Protein AF-R7VCD8-F1 (afdb_monomer_lite)

pLDDT: mean 77.16, std 11.29, range [40.5, 92.62]

Foldseek 3Di:
DDADPVGDPPPPLDDDDDVVDDDDDDDDDDDQDVVNDDDAQDKDKDWDDDDDQPDWQAFQNAKDKDFDADDDPDLDDDDDPQQNLQQFFQKKFKDFVNHTPDIDGRSSVVVVVVVVVDDPVVQVVQVLSSHHPDDPAQLSCLLNVRPRHDPPDPVSNVVCVVQRRMHIDGPGDPVSHPDDTGGPVVSVGIMMMMTTTHDPVRD

Secondary structure (DSSP, 8-state):
-PPPTTTTTS-TT--PPPTT---PPP-------SS----TT-EEEEEPP---TT-EE-TT--EEEE------S--S-----TBHHHHTEEEEEEEETTEEEEEESSHHHHHHHHHHTS-HHHHHHTGGGTB--STT--TTHHHHT-TT-----HHHHHHHHHHSS-EEEE---HHHHSSS-EEGGGGSS-EEEEEEEPPGGG-

Radius of gyration: 18.44 Å; chains: 1; bounding box: 42×41×56 Å

Structure (mmCIF, N/CA/C/O backbone):
data_AF-R7VCD8-F1
#
_entry.id   AF-R7VCD8-F1
#
loop_
_atom_site.group_PDB
_atom_site.id
_atom_site.type_symbol
_atom_site.label_atom_id
_atom_site.label_alt_id
_atom_site.label_comp_id
_atom_site.label_asym_id
_atom_site.label_entity_id
_atom_site.label_seq_id
_atom_site.pdbx_PDB_ins_code
_atom_site.Cartn_x
_atom_site.Cartn_y
_atom_site.Cartn_z
_atom_site.occupancy
_atom_site.B_iso_or_equiv
_atom_site.auth_seq_id
_atom_site.auth_comp_id
_atom_site.auth_asym_id
_atom_site.auth_atom_id
_atom_site.pdbx_PDB_model_num
ATOM 1 N N . MET A 1 1 ? 0.785 -25.234 16.083 1.00 46.91 1 MET A N 1
ATOM 2 C CA . MET A 1 1 ? 1.339 -24.149 15.238 1.00 46.91 1 MET A CA 1
ATOM 3 C C . MET A 1 1 ? 1.673 -24.758 13.893 1.00 46.91 1 MET A C 1
ATOM 5 O O . MET A 1 1 ? 2.591 -25.566 13.846 1.00 46.91 1 MET A O 1
ATOM 9 N N . SER A 1 2 ? 0.913 -24.450 12.840 1.00 41.03 2 SER A N 1
ATOM 10 C CA . SER A 1 2 ? 1.281 -24.888 11.492 1.00 41.03 2 SER A CA 1
ATOM 11 C C . SER A 1 2 ? 2.628 -24.266 11.114 1.00 41.03 2 SER A C 1
ATOM 13 O O . SER A 1 2 ? 2.880 -23.079 11.341 1.00 41.03 2 SER A O 1
ATOM 15 N N . LEU A 1 3 ? 3.542 -25.099 10.624 1.00 40.50 3 LEU A N 1
ATOM 16 C CA . LEU A 1 3 ? 4.806 -24.653 10.053 1.00 40.50 3 LEU A CA 1
ATOM 17 C C . LEU A 1 3 ? 4.489 -23.868 8.777 1.00 40.50 3 LEU A C 1
ATOM 19 O O . LEU A 1 3 ? 3.868 -24.403 7.865 1.00 40.50 3 LEU A O 1
ATOM 23 N N . SER A 1 4 ? 4.888 -22.595 8.718 1.00 50.72 4 SER A N 1
ATOM 24 C CA . SER A 1 4 ? 4.813 -21.840 7.467 1.00 50.72 4 SER A CA 1
ATOM 25 C C . SER A 1 4 ? 5.757 -22.465 6.442 1.00 50.72 4 SER A C 1
ATOM 27 O O . SER A 1 4 ? 6.880 -22.827 6.800 1.00 50.72 4 SER A O 1
ATOM 29 N N . VAL A 1 5 ? 5.343 -22.492 5.174 1.00 61.38 5 VAL A N 1
ATOM 30 C CA . VAL A 1 5 ? 6.123 -22.999 4.024 1.00 61.38 5 VAL A CA 1
ATOM 31 C C . VAL A 1 5 ? 7.545 -22.413 3.969 1.00 61.38 5 VAL A C 1
ATOM 33 O O . VAL A 1 5 ? 8.482 -23.079 3.550 1.00 61.38 5 VAL A O 1
ATOM 36 N N . TYR A 1 6 ? 7.741 -21.201 4.493 1.00 57.03 6 TYR A N 1
ATOM 37 C CA . TYR A 1 6 ? 9.018 -20.477 4.496 1.00 57.03 6 TYR A CA 1
ATOM 38 C C . TYR A 1 6 ? 9.934 -20.775 5.708 1.00 57.03 6 TYR A C 1
ATOM 40 O O . TYR A 1 6 ? 10.927 -20.086 5.951 1.00 57.03 6 TYR A O 1
ATOM 48 N N . GLY A 1 7 ? 9.621 -21.797 6.509 1.00 66.19 7 GLY A N 1
ATOM 49 C CA . GLY A 1 7 ? 10.425 -22.208 7.662 1.00 66.19 7 GLY A CA 1
ATOM 50 C C . GLY A 1 7 ? 10.298 -21.295 8.891 1.00 66.19 7 GLY A C 1
ATOM 51 O O . GLY A 1 7 ? 9.485 -20.377 8.962 1.00 66.19 7 GLY A O 1
ATOM 52 N N . ARG A 1 8 ? 11.108 -21.557 9.928 1.00 53.00 8 ARG A N 1
ATOM 53 C CA . ARG A 1 8 ? 10.957 -20.917 11.253 1.00 53.00 8 ARG A CA 1
ATOM 54 C C . ARG A 1 8 ? 11.326 -19.430 11.264 1.00 53.00 8 ARG A C 1
ATOM 56 O O . ARG A 1 8 ? 10.823 -18.692 12.109 1.00 53.00 8 ARG A O 1
ATOM 63 N N . LYS A 1 9 ? 12.256 -18.986 10.410 1.00 56.03 9 LYS A N 1
ATOM 64 C CA . LYS A 1 9 ? 12.761 -17.596 10.384 1.00 56.03 9 LYS A CA 1
ATOM 65 C C . LYS A 1 9 ? 11.880 -16.650 9.565 1.00 56.03 9 LYS A C 1
ATOM 67 O O . LYS A 1 9 ? 11.725 -15.514 9.985 1.00 56.03 9 LYS A O 1
ATOM 72 N N . LEU A 1 10 ? 11.261 -17.132 8.488 1.00 52.28 10 LEU A N 1
ATOM 73 C CA . LEU A 1 10 ? 10.413 -16.342 7.585 1.00 52.28 10 LEU A CA 1
ATOM 74 C C . LEU A 1 10 ? 8.914 -16.577 7.832 1.00 52.28 10 LEU A C 1
ATOM 76 O O . LEU A 1 10 ? 8.081 -16.377 6.954 1.00 52.28 10 LEU A O 1
ATOM 80 N N . ASN A 1 11 ? 8.559 -17.028 9.035 1.00 57.94 11 ASN A N 1
ATOM 81 C CA . ASN A 1 11 ? 7.164 -17.150 9.418 1.00 57.94 11 ASN A CA 1
ATOM 82 C C . ASN A 1 11 ? 6.588 -15.744 9.653 1.00 57.94 11 ASN A C 1
ATOM 84 O O . ASN A 1 11 ? 6.984 -15.074 10.605 1.00 57.94 11 ASN A O 1
ATOM 88 N N . SER A 1 12 ? 5.631 -15.319 8.828 1.00 53.69 12 SER A N 1
ATOM 89 C CA . SER A 1 12 ? 4.937 -14.025 8.944 1.00 53.69 12 SER A CA 1
ATOM 90 C C . SER A 1 12 ? 4.212 -13.837 10.287 1.00 53.69 12 SER A C 1
ATOM 92 O O . SER A 1 12 ? 4.012 -12.711 10.741 1.00 53.69 12 SER A O 1
ATOM 94 N N . TYR A 1 13 ? 3.884 -14.930 10.984 1.00 54.09 13 TYR A N 1
ATOM 95 C CA . TYR A 1 13 ? 3.301 -14.916 12.328 1.00 54.09 13 TYR A CA 1
ATOM 96 C C . TYR A 1 13 ? 4.347 -14.803 13.453 1.00 54.09 13 TYR A C 1
ATOM 98 O O . TYR A 1 13 ? 3.991 -14.680 14.630 1.00 54.09 13 TYR A O 1
ATOM 106 N N . ARG A 1 14 ? 5.648 -14.847 13.136 1.00 57.31 14 ARG A N 1
ATOM 107 C CA . ARG A 1 14 ? 6.739 -14.742 14.112 1.00 57.31 14 ARG A CA 1
ATOM 108 C C . ARG A 1 14 ? 7.150 -13.278 14.295 1.00 57.31 14 ARG A C 1
ATOM 110 O O . ARG A 1 14 ? 7.786 -12.692 13.434 1.00 57.31 14 ARG A O 1
ATOM 117 N N . ARG A 1 15 ? 6.868 -12.716 15.473 1.00 60.66 15 ARG A N 1
ATOM 118 C CA . ARG A 1 15 ? 7.511 -11.490 15.989 1.00 60.66 15 ARG A CA 1
ATOM 119 C C . ARG A 1 15 ? 8.356 -11.850 17.212 1.00 60.66 15 ARG A C 1
ATOM 121 O O . ARG A 1 15 ? 8.022 -12.807 17.922 1.00 60.66 15 ARG A O 1
ATOM 128 N N . ALA A 1 16 ? 9.454 -11.127 17.438 1.00 60.66 16 ALA A N 1
ATOM 129 C CA . ALA A 1 16 ? 10.189 -11.214 18.698 1.00 60.66 16 ALA A CA 1
ATOM 130 C C . ALA A 1 16 ? 9.249 -10.851 19.862 1.00 60.66 16 ALA A C 1
ATOM 132 O O . ALA A 1 16 ? 8.348 -10.029 19.696 1.00 60.66 16 ALA A O 1
ATOM 133 N N . LYS A 1 17 ? 9.404 -11.510 21.017 1.00 56.81 17 LYS A N 1
ATOM 134 C CA . LYS A 1 17 ? 8.688 -11.086 22.225 1.00 56.81 17 LYS A CA 1
ATOM 135 C C . LYS A 1 17 ? 9.265 -9.733 22.632 1.00 56.81 17 LYS A C 1
ATOM 137 O O . LYS A 1 17 ? 10.466 -9.647 22.866 1.00 56.81 17 LYS A O 1
ATOM 142 N N . GLU A 1 18 ? 8.425 -8.713 22.691 1.00 61.72 18 GLU A N 1
ATOM 143 C CA . GLU A 1 18 ? 8.796 -7.413 23.243 1.00 61.72 18 GLU A CA 1
ATOM 144 C C . GLU A 1 18 ? 8.447 -7.403 24.737 1.00 61.72 18 GLU A C 1
ATOM 146 O O . GLU A 1 18 ? 7.402 -7.949 25.116 1.00 61.72 18 GLU A O 1
ATOM 151 N N . PRO A 1 19 ? 9.313 -6.852 25.606 1.00 49.91 19 PRO A N 1
ATOM 152 C CA . PRO A 1 19 ? 8.981 -6.692 27.016 1.00 49.91 19 PRO A CA 1
ATOM 153 C C . PRO A 1 19 ? 7.707 -5.843 27.138 1.00 49.91 19 PRO A C 1
ATOM 155 O O . PRO A 1 19 ? 7.566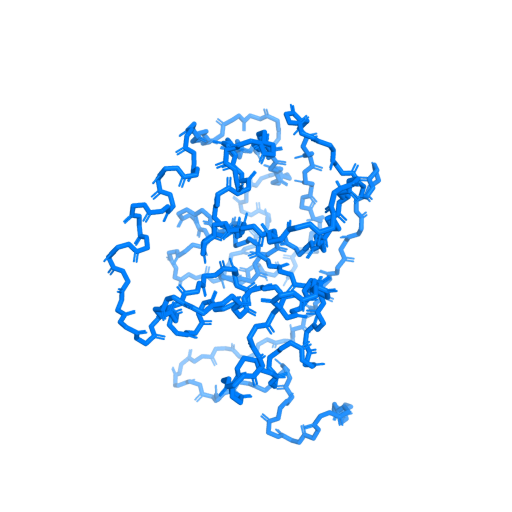 -4.846 26.438 1.00 49.91 19 PRO A O 1
ATOM 158 N N . LEU A 1 20 ? 6.769 -6.274 27.991 1.00 66.50 20 LEU A N 1
ATOM 159 C CA . LEU A 1 20 ? 5.426 -5.684 28.169 1.00 66.50 20 LEU A CA 1
ATOM 160 C C . LEU A 1 20 ? 4.457 -5.835 26.972 1.00 66.50 20 LEU A C 1
ATOM 162 O O . LEU A 1 20 ? 3.347 -5.309 27.011 1.00 66.50 20 LEU A O 1
ATOM 166 N N . GLY A 1 21 ? 4.818 -6.588 25.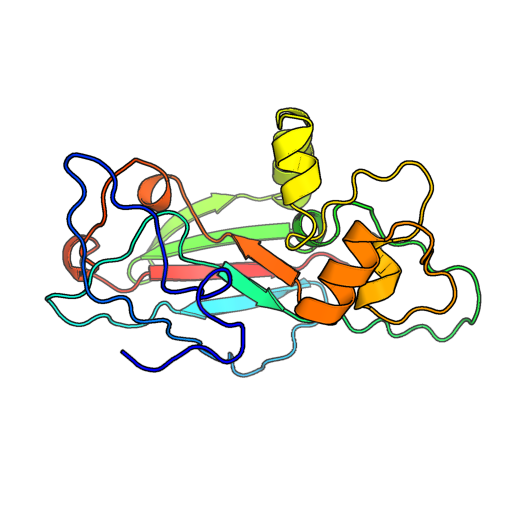928 1.00 58.41 21 GLY A N 1
ATOM 167 C CA . GLY A 1 21 ? 3.942 -6.839 24.781 1.00 58.41 21 GLY A CA 1
ATOM 168 C C . GLY A 1 21 ? 2.939 -7.974 25.019 1.00 58.41 21 GLY A C 1
ATOM 169 O O . GLY A 1 21 ? 3.327 -9.119 25.263 1.00 58.41 21 GLY A O 1
ATOM 170 N N . ILE A 1 22 ? 1.641 -7.696 24.868 1.00 61.62 22 ILE A N 1
ATOM 171 C CA . ILE A 1 22 ? 0.594 -8.730 24.853 1.00 61.62 22 ILE A CA 1
ATOM 172 C C . ILE A 1 22 ? 0.634 -9.466 23.508 1.00 61.62 22 ILE A C 1
ATOM 174 O O . ILE A 1 22 ? 0.564 -8.861 22.436 1.00 61.62 22 ILE A O 1
ATOM 178 N N . LYS A 1 23 ? 0.739 -10.799 23.548 1.00 63.16 23 LYS A N 1
ATOM 179 C CA . LYS A 1 23 ? 0.733 -11.640 22.346 1.00 63.16 23 LYS A CA 1
ATOM 180 C C . LYS A 1 23 ? -0.673 -12.180 22.076 1.00 63.16 23 LYS A C 1
ATOM 182 O O . LYS A 1 23 ? -1.048 -13.213 22.618 1.00 63.16 23 LYS A O 1
ATOM 187 N N . GLY A 1 24 ? -1.416 -11.498 21.208 1.00 66.56 24 GLY A N 1
ATOM 188 C CA . GLY A 1 24 ? -2.700 -11.980 20.687 1.00 66.56 24 GLY A CA 1
ATOM 189 C C . GLY A 1 24 ? -2.554 -12.996 19.547 1.00 66.56 24 GLY A C 1
ATOM 190 O O . GLY A 1 24 ? -1.511 -13.070 18.882 1.00 66.56 24 GLY A O 1
ATOM 191 N N . VAL A 1 25 ? -3.616 -13.770 19.302 1.00 68.81 25 VAL A N 1
ATOM 192 C CA . VAL A 1 25 ? -3.769 -14.561 18.071 1.00 68.81 25 VAL A CA 1
ATOM 193 C C . VAL A 1 25 ? -3.955 -13.586 16.911 1.00 68.81 25 VAL A C 1
ATOM 195 O O . VAL A 1 25 ? -4.792 -12.695 16.977 1.00 68.81 25 VAL A O 1
ATOM 198 N N . ARG A 1 26 ? -3.148 -13.729 15.856 1.00 69.88 26 ARG A N 1
ATOM 199 C CA . ARG A 1 26 ? -3.227 -12.866 14.673 1.00 69.88 26 ARG A CA 1
ATOM 200 C C . ARG A 1 26 ? -4.033 -13.556 13.593 1.00 69.88 26 ARG A C 1
ATOM 202 O O . ARG A 1 26 ? -3.709 -14.682 13.222 1.00 69.88 26 ARG A O 1
ATOM 209 N N . GLN A 1 27 ? -5.014 -12.850 13.057 1.00 70.75 27 GLN A N 1
ATOM 210 C CA . GLN A 1 27 ? -5.721 -13.247 11.852 1.00 70.75 27 GLN A CA 1
ATOM 211 C C . GLN A 1 27 ? -5.369 -12.262 10.740 1.00 70.75 27 GLN A C 1
ATOM 213 O O . GLN A 1 27 ? -5.274 -11.058 10.966 1.00 70.75 27 GLN A O 1
ATOM 218 N N . SER A 1 28 ? -5.109 -12.787 9.547 1.00 73.44 28 SER A N 1
ATOM 219 C CA . SER A 1 28 ? -4.937 -11.991 8.336 1.00 73.44 28 SER A CA 1
ATOM 220 C C . SER A 1 28 ? -6.162 -12.214 7.472 1.00 73.44 28 SER A C 1
ATOM 222 O O . SER A 1 28 ? -6.383 -13.340 7.022 1.00 73.44 28 SER A O 1
ATOM 224 N N . VAL A 1 29 ? -6.940 -11.163 7.243 1.00 74.88 29 VAL A N 1
ATOM 225 C CA . VAL A 1 29 ? -8.097 -11.225 6.355 1.00 74.88 29 VAL A CA 1
ATOM 226 C C . VAL A 1 29 ? -7.781 -10.436 5.095 1.00 74.88 29 VAL A C 1
ATOM 228 O O . VAL A 1 29 ? -7.272 -9.320 5.165 1.00 74.88 29 VAL A O 1
ATOM 231 N N . VAL A 1 30 ? -8.044 -11.043 3.941 1.00 78.69 30 VAL A N 1
ATOM 232 C CA . VAL A 1 30 ? -7.869 -10.417 2.630 1.00 78.69 30 VAL A CA 1
ATOM 233 C C . VAL A 1 30 ? -9.239 -10.326 1.987 1.00 78.69 30 VAL A C 1
ATOM 235 O O . VAL A 1 30 ? -9.921 -11.336 1.833 1.00 78.69 30 VAL A O 1
ATOM 238 N N . ILE A 1 31 ? -9.629 -9.114 1.615 1.00 76.44 31 ILE A N 1
ATOM 239 C CA . ILE A 1 31 ? -10.875 -8.848 0.903 1.00 76.44 31 ILE A CA 1
ATOM 240 C C . ILE A 1 31 ? -10.505 -8.558 -0.543 1.00 76.44 31 ILE A C 1
ATOM 242 O O . ILE A 1 31 ? -9.584 -7.786 -0.809 1.00 76.44 31 ILE A O 1
ATOM 246 N N . THR A 1 32 ? -11.221 -9.173 -1.474 1.00 80.44 32 THR A N 1
ATOM 247 C CA . THR A 1 32 ? -11.147 -8.806 -2.887 1.00 80.44 32 THR A CA 1
ATOM 248 C C . THR A 1 32 ? -12.302 -7.868 -3.205 1.00 80.44 32 THR A C 1
ATOM 250 O O . THR A 1 32 ? -13.450 -8.131 -2.848 1.00 80.44 32 THR A O 1
ATOM 253 N N . HIS A 1 33 ? -11.991 -6.733 -3.825 1.00 76.06 33 HIS A N 1
ATOM 254 C CA . HIS A 1 33 ? -13.002 -5.770 -4.248 1.00 76.06 33 HIS A CA 1
ATOM 255 C C . HIS A 1 33 ? -13.665 -6.231 -5.548 1.00 76.06 33 HIS A C 1
ATOM 257 O O . HIS A 1 33 ? -13.035 -6.902 -6.365 1.00 76.06 33 HIS A O 1
ATOM 263 N N . ASN A 1 34 ? -14.932 -5.860 -5.734 1.00 73.12 34 ASN A N 1
ATOM 264 C CA . ASN A 1 34 ? -15.664 -6.067 -6.977 1.00 73.12 34 ASN A CA 1
ATOM 265 C C . ASN A 1 34 ? -16.253 -4.717 -7.436 1.00 73.12 34 ASN A C 1
ATOM 267 O O . ASN A 1 34 ? -17.101 -4.184 -6.716 1.00 73.12 34 ASN A O 1
ATOM 271 N N . PRO A 1 35 ? -15.824 -4.152 -8.579 1.00 73.69 35 PRO A N 1
ATOM 272 C CA . PRO A 1 35 ? -14.816 -4.681 -9.503 1.00 73.69 35 PRO A CA 1
ATOM 273 C C . PRO A 1 35 ? -13.398 -4.672 -8.905 1.00 73.69 35 PRO A C 1
ATOM 275 O O . PR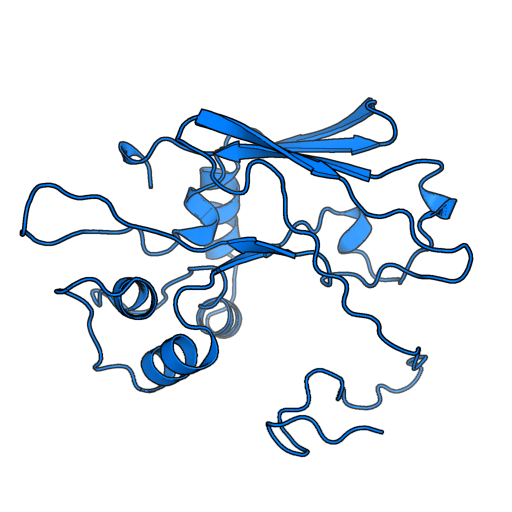O A 1 35 ? -13.038 -3.802 -8.115 1.00 73.69 35 PRO A O 1
ATOM 278 N N . CYS A 1 36 ? -12.584 -5.662 -9.281 1.00 73.75 36 CYS A N 1
ATOM 279 C CA . CYS A 1 36 ? -11.187 -5.783 -8.840 1.00 73.75 36 CYS A CA 1
ATOM 280 C C . CYS A 1 36 ? -10.203 -4.993 -9.719 1.00 73.75 36 CYS A C 1
ATOM 282 O O . CYS A 1 36 ? -9.010 -4.939 -9.424 1.00 73.75 36 CYS A O 1
ATOM 284 N N . THR A 1 37 ? -10.705 -4.385 -10.793 1.00 77.69 37 THR A N 1
ATOM 285 C CA . THR A 1 37 ? -9.954 -3.569 -11.744 1.00 77.69 37 THR A CA 1
ATOM 286 C C . THR A 1 37 ? -10.440 -2.132 -11.662 1.00 77.69 37 THR A C 1
ATOM 288 O O . THR A 1 37 ? -11.636 -1.879 -11.813 1.00 77.69 37 THR A O 1
ATOM 291 N N . ASN A 1 38 ? -9.512 -1.201 -11.458 1.00 78.31 38 ASN A N 1
ATOM 292 C CA . ASN A 1 38 ? -9.792 0.226 -11.523 1.00 78.31 38 ASN A CA 1
ATOM 293 C C . ASN A 1 38 ? -9.026 0.842 -12.686 1.00 78.31 38 ASN A C 1
ATOM 295 O O . ASN A 1 38 ? -7.852 0.535 -12.884 1.00 78.31 38 ASN A O 1
ATOM 299 N N . ASP A 1 39 ? -9.723 1.702 -13.419 1.00 75.94 39 ASP A N 1
ATOM 300 C CA . ASP A 1 39 ? -9.155 2.517 -14.487 1.00 75.94 39 ASP A CA 1
ATOM 301 C C . ASP A 1 39 ? -8.793 3.911 -13.940 1.00 75.94 39 ASP A C 1
ATOM 303 O O . ASP A 1 39 ? -9.157 4.273 -12.817 1.00 75.94 39 ASP A O 1
ATOM 307 N N . GLU A 1 40 ? -8.089 4.700 -14.748 1.00 80.00 40 GLU A N 1
ATOM 308 C CA . GLU A 1 40 ? -7.663 6.071 -14.437 1.00 80.00 40 GLU A CA 1
ATOM 309 C C . GLU A 1 40 ? -8.836 6.963 -13.986 1.00 80.00 40 GLU A C 1
ATOM 311 O O . GLU A 1 40 ? -9.958 6.835 -14.486 1.00 80.00 40 GLU A O 1
ATOM 316 N N . ASN A 1 41 ? -8.587 7.869 -13.032 1.00 83.38 41 ASN A N 1
ATOM 317 C CA . ASN A 1 41 ? -9.571 8.796 -12.448 1.00 83.38 41 ASN A CA 1
ATOM 318 C C . ASN A 1 41 ? -10.836 8.162 -11.845 1.00 83.38 41 ASN A C 1
ATOM 320 O O . ASN A 1 41 ? -11.782 8.878 -11.505 1.00 83.38 41 ASN A O 1
ATOM 324 N N . ARG A 1 42 ? -10.885 6.837 -11.674 1.00 85.12 42 ARG A N 1
ATOM 325 C CA . ARG A 1 42 ? -11.996 6.187 -10.978 1.00 85.12 42 ARG A CA 1
ATOM 326 C C . ARG A 1 42 ? -11.782 6.165 -9.476 1.00 85.12 42 ARG A C 1
ATOM 328 O O . ARG A 1 42 ? -10.657 6.178 -8.974 1.00 85.12 42 ARG A O 1
ATOM 335 N N . THR A 1 43 ? -12.905 6.121 -8.769 1.00 87.50 43 THR A N 1
ATOM 336 C CA . THR A 1 43 ? -12.940 5.997 -7.320 1.00 87.50 43 THR A CA 1
ATOM 337 C C . THR A 1 43 ? -13.091 4.530 -6.926 1.00 87.50 43 THR A C 1
ATOM 339 O O . THR A 1 43 ? -13.966 3.817 -7.416 1.00 87.50 43 THR A O 1
ATOM 342 N N . LEU A 1 44 ? -12.224 4.071 -6.030 1.00 88.62 44 LEU A N 1
ATOM 343 C CA . LEU A 1 44 ? -12.325 2.772 -5.384 1.00 88.62 44 LEU A CA 1
ATOM 344 C C . LEU A 1 44 ? -12.821 2.969 -3.961 1.00 88.62 44 LEU A C 1
ATOM 346 O O . LEU A 1 44 ? -12.153 3.597 -3.140 1.00 88.62 44 LEU A O 1
ATOM 350 N N . LEU A 1 45 ? -13.977 2.378 -3.677 1.00 88.06 45 LEU A N 1
ATOM 351 C CA . LEU A 1 45 ? -14.533 2.326 -2.336 1.00 88.06 45 LEU A CA 1
ATOM 352 C C . LEU A 1 45 ? -14.047 1.048 -1.642 1.00 88.06 45 LEU A C 1
ATOM 354 O O . LEU A 1 45 ? -14.421 -0.073 -1.996 1.00 88.06 45 LEU A O 1
ATOM 358 N N . VAL A 1 46 ? -13.204 1.226 -0.632 1.00 86.19 46 VAL A N 1
ATOM 359 C CA . VAL A 1 46 ? -12.671 0.169 0.224 1.00 86.19 46 VAL A CA 1
ATOM 360 C C . VAL A 1 46 ? -13.433 0.192 1.542 1.00 86.19 46 VAL A C 1
ATOM 362 O O . VAL A 1 46 ? -13.267 1.092 2.362 1.00 86.19 46 VAL A O 1
ATOM 365 N N . ARG A 1 47 ? -14.269 -0.824 1.760 1.00 83.94 47 ARG A N 1
ATOM 366 C CA . ARG A 1 47 ? -14.961 -1.019 3.039 1.00 83.94 47 ARG A CA 1
ATOM 367 C C . ARG A 1 47 ? -14.123 -1.875 3.962 1.00 83.94 47 ARG A C 1
ATOM 369 O O . ARG A 1 47 ? -13.685 -2.959 3.573 1.00 83.94 47 ARG A O 1
ATOM 376 N N . PHE A 1 48 ? -13.944 -1.409 5.189 1.00 80.00 48 PHE A N 1
ATOM 377 C CA . PHE A 1 48 ? -13.353 -2.233 6.226 1.00 80.00 48 PHE A CA 1
ATOM 378 C C . PHE A 1 48 ? -14.326 -3.343 6.638 1.00 80.00 48 PHE A C 1
ATOM 380 O O . PHE A 1 48 ? -15.545 -3.152 6.637 1.00 80.00 48 PHE A O 1
ATOM 387 N N . LEU A 1 49 ? -13.794 -4.517 6.983 1.00 74.88 49 LEU A N 1
ATOM 388 C CA . LEU A 1 49 ? -14.616 -5.597 7.530 1.00 74.88 49 LEU A CA 1
ATOM 389 C C . LEU A 1 49 ? -15.206 -5.189 8.874 1.00 74.88 49 LEU A C 1
ATOM 391 O O . LEU A 1 49 ? -14.602 -4.419 9.616 1.00 74.88 49 LEU A O 1
ATOM 395 N N . ASN A 1 50 ? -16.360 -5.766 9.203 1.00 75.00 50 ASN A N 1
ATOM 396 C CA . ASN A 1 50 ? -16.821 -5.764 10.583 1.00 75.00 50 ASN A CA 1
ATOM 397 C C . ASN A 1 50 ? -16.044 -6.831 11.338 1.00 75.00 50 ASN A C 1
ATOM 399 O O . ASN A 1 50 ? -16.178 -8.024 11.065 1.00 75.00 50 ASN A O 1
ATOM 403 N N . LEU A 1 51 ? -15.231 -6.377 12.270 1.00 76.50 51 LEU A N 1
ATOM 404 C CA . LEU A 1 51 ? -14.544 -7.195 13.241 1.00 76.50 51 LEU A CA 1
ATOM 405 C C . LEU A 1 51 ? -15.510 -7.611 14.353 1.00 76.50 51 LEU A C 1
ATOM 407 O O . LEU A 1 51 ? -16.488 -6.918 14.649 1.00 76.50 51 LEU A O 1
ATOM 411 N N . VAL A 1 52 ? -15.243 -8.763 14.967 1.00 76.00 52 VAL A N 1
ATOM 412 C CA . VAL A 1 52 ? -16.016 -9.236 16.120 1.00 76.00 52 VAL A CA 1
ATOM 413 C C . VAL A 1 52 ? -15.685 -8.362 17.337 1.00 76.00 52 VAL A C 1
ATOM 415 O O . VAL A 1 52 ? -14.640 -7.721 17.388 1.00 76.00 52 VAL A O 1
ATOM 418 N N . ALA A 1 53 ? -16.553 -8.337 18.351 1.00 75.25 53 ALA A N 1
ATOM 419 C CA . ALA A 1 53 ? -16.402 -7.485 19.537 1.00 75.25 53 ALA A CA 1
ATOM 420 C C . ALA A 1 53 ? -15.030 -7.578 20.245 1.00 75.25 53 ALA A C 1
ATOM 422 O O . ALA A 1 53 ? -14.600 -6.605 20.857 1.00 75.25 53 ALA A O 1
ATOM 423 N N . ASN A 1 54 ? -14.342 -8.721 20.144 1.00 79.44 54 ASN A N 1
ATOM 424 C CA . ASN A 1 54 ? -13.046 -8.966 20.789 1.00 79.44 54 ASN A CA 1
ATOM 425 C C . ASN A 1 54 ? -11.845 -8.829 19.837 1.00 79.44 54 ASN A C 1
ATOM 427 O O . ASN A 1 54 ? -10.707 -9.065 20.247 1.00 79.44 54 ASN A O 1
ATOM 431 N N . ASP A 1 55 ? -12.087 -8.480 18.576 1.00 78.12 55 ASP A N 1
ATOM 432 C CA . ASP A 1 55 ? -11.042 -8.294 17.582 1.00 78.12 55 ASP A CA 1
ATOM 433 C C . ASP A 1 55 ? -10.533 -6.854 17.615 1.00 78.12 55 ASP A C 1
ATOM 435 O O . ASP A 1 55 ? -11.276 -5.886 17.801 1.00 78.12 55 ASP A O 1
ATOM 439 N N . VAL A 1 56 ? -9.225 -6.719 17.423 1.00 78.62 56 VAL A N 1
ATOM 440 C CA . VAL A 1 56 ? -8.525 -5.452 17.595 1.00 78.62 56 VAL A CA 1
ATOM 441 C C . VAL A 1 56 ? -7.718 -5.147 16.346 1.00 78.62 56 VAL A C 1
ATOM 443 O O . VAL A 1 56 ? -6.975 -5.996 15.847 1.00 78.62 56 VAL A O 1
ATOM 446 N N . ILE A 1 57 ? -7.832 -3.915 15.857 1.00 78.81 57 ILE A N 1
ATOM 447 C CA . ILE A 1 57 ? -7.032 -3.435 14.736 1.00 78.81 57 ILE A CA 1
ATOM 448 C C . ILE A 1 57 ? -5.668 -3.044 15.281 1.00 78.81 57 ILE A C 1
ATOM 450 O O . ILE A 1 57 ? -5.538 -2.172 16.141 1.00 78.81 57 ILE A O 1
ATOM 454 N N . VAL A 1 58 ? -4.634 -3.706 14.770 1.00 78.06 58 VAL A N 1
ATOM 455 C CA . VAL A 1 58 ? -3.252 -3.356 15.086 1.00 78.06 58 VAL A CA 1
ATOM 456 C C . VAL A 1 58 ? -2.829 -2.198 14.175 1.00 78.06 58 VAL A C 1
ATOM 458 O O . VAL A 1 58 ? -3.031 -2.292 12.961 1.00 78.06 58 VAL A O 1
ATOM 461 N N . PRO A 1 59 ? -2.218 -1.133 14.717 1.00 76.88 59 PRO A N 1
ATOM 462 C CA . PRO A 1 59 ? -1.555 -0.101 13.925 1.00 76.88 59 PRO A CA 1
ATOM 463 C C . PRO A 1 59 ? -0.659 -0.682 12.820 1.00 76.88 59 PRO A C 1
ATOM 465 O O . PRO A 1 59 ? -0.028 -1.721 13.022 1.00 76.88 59 PRO A O 1
ATOM 468 N N . GLU A 1 60 ? -0.598 -0.026 11.660 1.00 77.69 60 GLU A N 1
ATOM 469 C CA . GLU A 1 60 ? 0.257 -0.408 10.516 1.00 77.69 60 GLU A CA 1
ATOM 470 C C . GLU A 1 60 ? -0.070 -1.762 9.854 1.00 77.69 60 GLU A C 1
ATOM 472 O O . GLU A 1 60 ? 0.697 -2.296 9.037 1.00 77.69 60 GLU A O 1
ATOM 477 N N . SER A 1 61 ? -1.215 -2.358 10.201 1.00 78.50 61 SER A N 1
ATOM 478 C CA . SER A 1 61 ? -1.650 -3.640 9.638 1.00 78.50 61 SER A CA 1
ATOM 479 C C . SER A 1 61 ? -2.498 -3.499 8.374 1.00 78.50 61 SER A C 1
ATOM 481 O O . SER A 1 61 ? -2.627 -4.471 7.626 1.00 78.50 61 SER A O 1
ATOM 483 N N . VAL A 1 62 ? -3.033 -2.306 8.097 1.00 82.75 62 VAL A N 1
ATOM 484 C CA . VAL A 1 62 ? -3.986 -2.086 7.005 1.00 82.75 62 VAL A CA 1
ATOM 485 C C . VAL A 1 62 ? -3.272 -1.649 5.737 1.00 82.75 62 VAL A C 1
ATOM 487 O O . VAL A 1 62 ? -2.598 -0.620 5.685 1.00 82.75 62 VAL A O 1
ATOM 490 N N . LYS A 1 63 ? -3.438 -2.440 4.677 1.00 87.44 63 LYS A N 1
ATOM 491 C CA . LYS A 1 63 ? -2.747 -2.236 3.405 1.00 87.44 63 LYS A CA 1
ATOM 492 C C . LYS A 1 63 ? -3.683 -2.554 2.252 1.00 87.44 63 LYS A C 1
ATOM 494 O O . LYS A 1 63 ? -4.315 -3.609 2.252 1.00 87.44 63 LYS A O 1
ATOM 499 N N . LEU A 1 64 ? -3.710 -1.687 1.249 1.00 88.75 64 LEU A N 1
ATOM 500 C CA . LEU A 1 64 ? -4.298 -1.996 -0.046 1.00 88.75 64 LEU A CA 1
ATOM 501 C C . LEU A 1 64 ? -3.228 -2.645 -0.917 1.00 88.75 64 LEU A C 1
ATOM 503 O O . LEU A 1 64 ? -2.268 -1.978 -1.292 1.00 88.75 64 LEU A O 1
ATOM 507 N N . ALA A 1 65 ? -3.384 -3.929 -1.229 1.00 89.12 65 ALA A N 1
ATOM 508 C CA . ALA A 1 65 ? -2.491 -4.633 -2.142 1.00 89.12 65 ALA A CA 1
ATOM 509 C C . ALA A 1 65 ? -3.050 -4.608 -3.570 1.00 89.12 65 ALA A C 1
ATOM 511 O O . ALA A 1 65 ? -4.236 -4.864 -3.772 1.00 89.12 65 ALA A O 1
ATOM 512 N N . PHE A 1 66 ? -2.194 -4.353 -4.555 1.00 87.19 66 PHE A N 1
ATOM 513 C CA . PHE A 1 66 ? -2.578 -4.291 -5.962 1.00 87.19 66 PHE A CA 1
ATOM 514 C C . PHE A 1 66 ? -1.463 -4.813 -6.871 1.00 87.19 66 PHE A C 1
ATOM 516 O O . PHE A 1 66 ? -0.312 -4.970 -6.459 1.00 87.19 66 PHE A O 1
ATOM 523 N N . THR A 1 67 ? -1.840 -5.101 -8.110 1.00 88.69 67 THR A N 1
ATOM 524 C CA . THR A 1 67 ? -0.956 -5.565 -9.179 1.00 88.69 67 THR A CA 1
ATOM 525 C C . THR A 1 67 ? -1.053 -4.585 -10.334 1.00 88.69 67 THR A C 1
ATOM 527 O O . THR A 1 67 ? -2.142 -4.098 -10.632 1.00 88.69 67 THR A O 1
ATOM 530 N N . ILE A 1 68 ? 0.079 -4.284 -10.967 1.00 83.62 68 ILE A N 1
ATOM 531 C CA . ILE A 1 68 ? 0.154 -3.289 -12.038 1.00 83.62 68 ILE A CA 1
ATOM 532 C C . ILE A 1 68 ? 0.321 -4.018 -13.361 1.00 83.62 68 ILE A C 1
ATOM 534 O O . ILE A 1 68 ? 1.261 -4.786 -13.530 1.00 83.62 68 ILE A O 1
ATOM 538 N N . VAL A 1 69 ? -0.566 -3.769 -14.317 1.00 82.06 69 VAL A N 1
ATOM 539 C CA . VAL A 1 69 ? -0.423 -4.299 -15.676 1.00 82.06 69 VAL A CA 1
ATOM 540 C C . VAL A 1 69 ? -0.188 -3.130 -16.617 1.00 82.06 69 VAL A C 1
ATOM 542 O O . VAL A 1 69 ? -1.068 -2.290 -16.790 1.00 82.06 69 VAL A O 1
ATOM 545 N N . LEU A 1 70 ? 0.991 -3.084 -17.233 1.00 77.00 70 LEU A N 1
ATOM 546 C CA . LEU A 1 70 ? 1.316 -2.083 -18.245 1.00 77.00 70 LEU A CA 1
ATOM 547 C C . LEU A 1 70 ? 0.741 -2.532 -19.586 1.00 77.00 70 LEU A C 1
ATOM 549 O O . LEU A 1 70 ? 1.106 -3.584 -20.110 1.00 77.00 70 LEU A O 1
ATOM 553 N N . LYS A 1 71 ? -0.162 -1.731 -20.150 1.00 72.94 71 LYS A N 1
ATOM 554 C CA . LYS A 1 71 ? -0.662 -1.912 -21.515 1.00 72.94 71 LYS A CA 1
ATOM 555 C C . LYS A 1 71 ? -0.025 -0.844 -22.399 1.00 72.94 71 LYS A C 1
ATOM 557 O O . LYS A 1 71 ? -0.488 0.289 -22.416 1.00 72.94 71 LYS A O 1
ATOM 562 N N . SER A 1 72 ? 1.036 -1.204 -23.116 1.00 64.75 72 SER A N 1
ATOM 563 C CA . SER A 1 72 ? 1.644 -0.346 -24.139 1.00 64.75 72 SER A CA 1
ATOM 564 C C . SER A 1 72 ? 1.471 -0.975 -25.518 1.00 64.75 72 SER A C 1
ATOM 566 O O . SER A 1 72 ? 1.612 -2.186 -25.673 1.00 64.75 72 SER A O 1
ATOM 568 N N . THR A 1 73 ? 1.190 -0.148 -26.523 1.00 58.16 73 THR A N 1
ATOM 569 C CA . THR A 1 73 ? 1.225 -0.527 -27.943 1.00 58.16 73 THR A CA 1
ATOM 570 C C . THR A 1 73 ? 2.617 -0.357 -28.561 1.00 58.16 73 THR A C 1
ATOM 572 O O . THR A 1 73 ? 2.838 -0.799 -29.686 1.00 58.16 73 THR A O 1
ATOM 575 N N . VAL A 1 74 ? 3.563 0.264 -27.844 1.00 57.50 74 VAL A N 1
ATOM 576 C CA . VAL A 1 74 ? 4.906 0.608 -28.335 1.00 57.50 74 VAL A CA 1
ATOM 577 C C . VAL A 1 74 ? 5.977 -0.139 -27.532 1.00 57.50 74 VAL A C 1
ATOM 579 O O . VAL A 1 74 ? 5.953 -0.153 -26.301 1.00 57.50 74 VAL A O 1
ATOM 582 N N . ILE A 1 75 ? 6.914 -0.759 -28.256 1.00 53.94 75 ILE A N 1
ATOM 583 C CA . ILE A 1 75 ? 7.971 -1.668 -27.765 1.00 53.94 75 ILE A CA 1
ATOM 584 C C . ILE A 1 75 ? 9.164 -0.910 -27.126 1.00 53.94 75 ILE A C 1
ATOM 586 O O . ILE A 1 75 ? 10.103 -1.526 -26.637 1.00 53.94 75 ILE A O 1
ATOM 590 N N . SER A 1 76 ? 9.159 0.425 -27.098 1.00 56.59 76 SER A N 1
ATOM 591 C CA . SER A 1 76 ? 10.290 1.226 -26.602 1.00 56.59 76 SER A CA 1
ATOM 592 C C . SER A 1 76 ? 10.200 1.567 -25.110 1.00 56.59 76 SER A C 1
ATOM 594 O O . SER A 1 76 ? 9.137 1.987 -24.654 1.00 56.59 76 SER A O 1
ATOM 596 N N . SER A 1 77 ? 11.340 1.460 -24.412 1.00 58.38 77 SER A N 1
ATOM 597 C CA . SER A 1 77 ? 11.705 2.065 -23.114 1.00 58.38 77 SER A CA 1
ATOM 598 C C . SER A 1 77 ? 10.539 2.613 -22.293 1.00 58.38 77 SER A C 1
ATOM 600 O O . SER A 1 77 ? 10.253 3.813 -22.313 1.00 58.38 77 SER A O 1
ATOM 602 N N . GLN A 1 78 ? 9.875 1.725 -21.556 1.00 63.56 78 GLN A N 1
ATOM 603 C CA . GLN A 1 78 ? 8.826 2.106 -20.614 1.00 63.56 78 GLN A CA 1
ATOM 604 C C . GLN A 1 78 ? 9.476 2.736 -19.381 1.00 63.56 78 GLN A C 1
ATOM 606 O O . GLN A 1 78 ? 10.179 2.066 -18.627 1.00 63.56 78 GLN A O 1
ATOM 611 N N . THR A 1 79 ? 9.263 4.033 -19.177 1.00 65.19 79 THR A N 1
ATOM 612 C CA . THR A 1 79 ? 9.716 4.732 -17.971 1.00 65.19 79 THR A CA 1
ATOM 613 C C . THR A 1 79 ? 8.581 4.790 -16.965 1.00 65.19 79 THR A C 1
ATOM 615 O O . THR A 1 79 ? 7.518 5.319 -17.275 1.00 65.19 79 THR A O 1
ATOM 618 N N . ILE A 1 80 ? 8.822 4.269 -15.767 1.00 74.56 80 ILE A N 1
ATOM 619 C CA . ILE A 1 80 ? 7.908 4.368 -14.629 1.00 74.56 80 ILE A CA 1
ATOM 620 C C . ILE A 1 80 ? 8.534 5.272 -13.580 1.00 74.56 80 ILE A C 1
ATOM 622 O O . ILE A 1 80 ? 9.751 5.258 -13.389 1.00 74.56 80 ILE A O 1
ATOM 626 N N . VAL A 1 81 ? 7.708 6.037 -12.870 1.00 77.44 81 VAL A N 1
ATOM 627 C CA . VAL A 1 81 ? 8.183 6.840 -11.750 1.00 77.44 81 VAL A CA 1
ATOM 628 C C . VAL A 1 81 ? 8.679 5.927 -10.626 1.00 77.44 81 VAL A C 1
ATOM 630 O O . VAL A 1 81 ? 8.007 4.991 -10.193 1.00 77.44 81 VAL A O 1
ATOM 633 N N . ASN A 1 82 ? 9.852 6.246 -10.083 1.00 81.62 82 ASN A N 1
ATOM 634 C CA . ASN A 1 82 ? 10.502 5.473 -9.021 1.00 81.62 82 ASN A CA 1
ATOM 635 C C . ASN A 1 82 ? 9.658 5.301 -7.745 1.00 81.62 82 ASN A C 1
ATOM 637 O O . ASN A 1 82 ? 9.977 4.441 -6.938 1.00 81.62 82 ASN A O 1
ATOM 641 N N . ASN A 1 83 ? 8.601 6.094 -7.550 1.00 85.38 83 ASN A N 1
ATOM 642 C CA . ASN A 1 83 ? 7.699 6.030 -6.397 1.00 85.38 83 ASN A CA 1
ATOM 643 C C . ASN A 1 83 ? 6.265 5.663 -6.815 1.00 85.38 83 ASN A C 1
ATOM 645 O O . ASN A 1 83 ? 5.304 6.261 -6.328 1.00 85.38 83 ASN A O 1
ATOM 649 N N . ILE A 1 84 ? 6.102 4.707 -7.732 1.00 86.19 84 ILE A N 1
ATOM 650 C CA . ILE A 1 84 ? 4.805 4.359 -8.330 1.00 86.19 84 ILE A CA 1
ATOM 651 C C . ILE A 1 84 ? 3.711 4.092 -7.284 1.00 86.19 84 ILE A C 1
ATOM 653 O O . ILE A 1 84 ? 2.612 4.633 -7.376 1.00 86.19 84 ILE A O 1
ATOM 657 N N . GLY A 1 85 ? 4.014 3.357 -6.210 1.00 85.19 85 GLY A N 1
ATOM 658 C CA . GLY A 1 85 ? 3.025 3.075 -5.164 1.00 85.19 85 GLY A CA 1
ATOM 659 C C . GLY A 1 85 ? 2.633 4.289 -4.311 1.00 85.19 85 GLY A C 1
ATOM 660 O O . GLY A 1 85 ? 1.690 4.191 -3.530 1.00 85.19 85 GLY A O 1
ATOM 661 N N . ARG A 1 86 ? 3.318 5.434 -4.446 1.00 86.75 86 ARG A N 1
ATOM 662 C CA . ARG A 1 86 ? 2.886 6.733 -3.898 1.00 86.75 86 ARG A CA 1
ATOM 663 C C . ARG A 1 86 ? 2.143 7.582 -4.910 1.00 86.75 86 ARG A C 1
ATOM 665 O O . ARG A 1 86 ? 1.147 8.195 -4.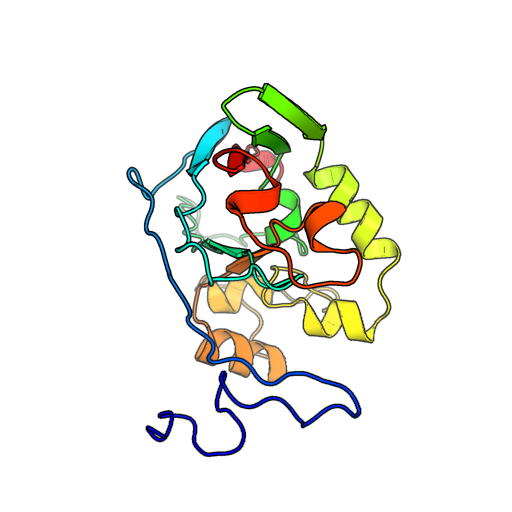552 1.00 86.75 86 ARG A O 1
ATOM 672 N N . ALA A 1 87 ? 2.629 7.604 -6.146 1.00 87.94 87 ALA A N 1
ATOM 673 C CA . ALA A 1 87 ? 2.109 8.462 -7.203 1.00 87.94 87 ALA A CA 1
ATOM 674 C C . ALA A 1 87 ? 0.746 8.001 -7.748 1.00 87.94 87 ALA A C 1
ATOM 676 O O . ALA A 1 87 ? 0.003 8.805 -8.298 1.00 87.94 87 ALA A O 1
ATOM 677 N N . ILE A 1 88 ? 0.387 6.725 -7.576 1.00 89.62 88 ILE A N 1
ATOM 678 C CA . ILE A 1 88 ? -0.855 6.150 -8.115 1.00 89.62 88 ILE A CA 1
ATOM 679 C C . ILE A 1 88 ? -2.132 6.773 -7.527 1.00 89.62 88 ILE A C 1
ATOM 681 O O . ILE A 1 88 ? -3.148 6.829 -8.218 1.00 89.62 88 ILE A O 1
ATOM 685 N N . VAL A 1 89 ? -2.126 7.222 -6.268 1.00 90.69 89 VAL A N 1
ATOM 686 C CA . VAL A 1 89 ? -3.339 7.729 -5.603 1.00 90.69 89 VAL A CA 1
ATOM 687 C C . VAL A 1 89 ? -3.330 9.250 -5.588 1.00 90.69 89 VAL A C 1
ATOM 689 O O . VAL A 1 89 ? -2.477 9.863 -4.956 1.00 90.69 89 VAL A O 1
ATOM 692 N N . LYS A 1 90 ? -4.331 9.848 -6.231 1.00 92.00 90 LYS A N 1
ATOM 693 C CA . LYS A 1 90 ? -4.541 11.295 -6.299 1.00 92.00 90 LYS A CA 1
ATOM 694 C C . LYS A 1 90 ? -5.171 11.854 -5.030 1.00 92.00 90 LYS A C 1
ATOM 696 O O . LYS A 1 90 ? -4.747 12.880 -4.516 1.00 92.00 90 LYS A O 1
ATOM 701 N N . LYS A 1 91 ? -6.222 11.193 -4.545 1.00 92.62 91 LYS A N 1
ATOM 702 C CA . LYS A 1 91 ? -7.018 11.643 -3.398 1.00 92.62 91 LYS A CA 1
ATOM 703 C C . LYS A 1 91 ? -7.389 10.449 -2.538 1.00 92.62 91 LYS A C 1
ATOM 705 O O . LYS A 1 91 ? -7.688 9.373 -3.053 1.00 92.62 91 LYS A O 1
ATOM 710 N N . THR A 1 92 ? -7.375 10.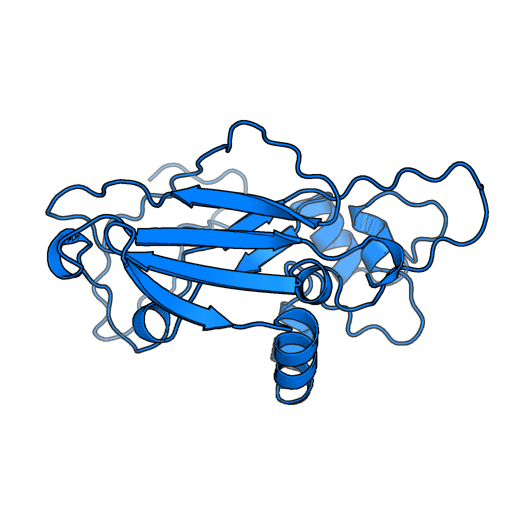641 -1.226 1.00 92.06 92 THR A N 1
ATOM 711 C CA . THR A 1 92 ? -7.932 9.683 -0.268 1.00 92.06 92 THR A CA 1
ATOM 712 C C . THR A 1 92 ? -8.901 10.393 0.653 1.00 92.06 92 THR A C 1
ATOM 714 O O . THR A 1 92 ? -8.537 11.372 1.303 1.00 92.06 92 THR A O 1
ATOM 717 N N . THR A 1 93 ? -10.113 9.859 0.741 1.00 92.44 93 THR A N 1
ATOM 718 C CA . THR A 1 93 ? -11.151 10.309 1.663 1.00 92.44 93 THR A CA 1
ATOM 719 C C . THR A 1 93 ? -11.481 9.173 2.622 1.00 92.44 93 THR A C 1
ATOM 721 O O . THR A 1 93 ? -11.709 8.039 2.211 1.00 92.44 93 THR A O 1
ATOM 724 N N . ILE A 1 94 ? -11.468 9.468 3.914 1.00 89.88 94 ILE A N 1
ATOM 725 C CA . ILE A 1 94 ? -11.726 8.528 5.000 1.00 89.88 94 ILE A CA 1
ATOM 726 C C . ILE A 1 94 ? -13.080 8.880 5.586 1.00 89.88 94 ILE A C 1
ATOM 728 O O . ILE A 1 94 ? -13.298 10.016 6.020 1.00 89.88 94 ILE A O 1
ATOM 732 N N . LYS A 1 95 ? -13.975 7.898 5.613 1.00 89.94 95 LYS A N 1
ATOM 733 C CA . LYS A 1 95 ? -15.337 8.043 6.110 1.00 89.94 95 LYS A CA 1
ATOM 734 C C . LYS A 1 95 ? -15.603 7.070 7.252 1.00 89.94 95 LYS A C 1
ATOM 736 O O . LYS A 1 95 ? -15.125 5.938 7.245 1.00 89.94 95 LYS A O 1
ATOM 741 N N . ILE A 1 96 ? -16.379 7.514 8.232 1.00 86.75 96 ILE A N 1
ATOM 742 C CA . ILE A 1 96 ? -16.955 6.666 9.279 1.00 86.75 96 ILE A CA 1
ATOM 743 C C . ILE A 1 96 ? -18.468 6.836 9.190 1.00 86.75 96 ILE A C 1
ATOM 745 O O . ILE A 1 96 ? -18.958 7.956 9.302 1.00 86.75 96 ILE A O 1
ATOM 749 N N . SER A 1 97 ? -19.212 5.751 8.959 1.00 83.38 97 SER A N 1
ATOM 750 C CA . SER A 1 97 ? -20.670 5.822 8.730 1.00 83.38 97 SER A CA 1
ATOM 751 C C . SER A 1 97 ? -21.067 6.752 7.566 1.00 83.38 97 SER A C 1
ATOM 753 O O . SER A 1 97 ? -22.056 7.476 7.622 1.00 83.38 97 SER A O 1
ATOM 755 N N . GLY A 1 98 ? -20.237 6.832 6.520 1.00 82.88 98 GLY A N 1
ATOM 756 C CA . GLY A 1 98 ? -20.436 7.781 5.416 1.00 82.88 98 GLY A CA 1
ATOM 757 C C . GLY A 1 98 ? -20.094 9.246 5.737 1.00 82.88 98 GLY A C 1
ATOM 758 O O . GLY A 1 98 ? -20.011 10.051 4.810 1.00 82.88 98 GLY A O 1
ATOM 759 N N . ASN A 1 99 ? -19.815 9.592 6.999 1.00 87.69 99 ASN A N 1
ATOM 760 C CA . ASN A 1 99 ? -19.347 10.923 7.380 1.00 87.69 99 ASN A CA 1
ATOM 761 C C . ASN A 1 99 ? -17.849 11.055 7.131 1.00 87.69 99 ASN A C 1
ATOM 763 O O . ASN A 1 99 ? -17.056 10.236 7.597 1.00 87.69 99 ASN A O 1
ATOM 767 N N . GLU A 1 100 ? -17.458 12.106 6.422 1.00 89.75 100 GLU A N 1
ATOM 768 C CA . GLU A 1 100 ? -16.060 12.393 6.135 1.00 89.75 100 GLU A CA 1
ATOM 769 C C . GLU A 1 100 ? -15.312 12.832 7.397 1.00 89.75 100 GLU A C 1
ATOM 771 O O . GLU A 1 100 ? -15.643 13.832 8.029 1.00 89.75 100 GLU A O 1
ATOM 776 N N . VAL A 1 101 ? -14.281 12.070 7.753 1.00 88.31 101 VAL A N 1
ATOM 777 C CA . VAL A 1 101 ? -13.380 12.375 8.871 1.00 88.31 101 VAL A CA 1
ATOM 778 C C . VAL A 1 101 ? -12.136 13.099 8.375 1.00 88.31 101 VAL A C 1
ATOM 780 O O . VAL A 1 101 ? -11.572 13.937 9.076 1.00 88.31 101 VAL A O 1
ATOM 783 N N . MET A 1 102 ? -11.670 12.740 7.180 1.00 89.12 102 MET A N 1
ATOM 784 C CA . MET A 1 102 ? -10.454 13.285 6.593 1.00 89.12 102 MET A CA 1
ATOM 785 C C . MET A 1 102 ? -10.496 13.134 5.079 1.00 89.12 102 MET A C 1
ATOM 787 O O . MET A 1 102 ? -10.745 12.041 4.582 1.00 89.12 102 MET A O 1
ATOM 791 N N . SER A 1 103 ? -10.159 14.193 4.354 1.00 92.38 103 SER A N 1
ATOM 792 C CA . SER A 1 103 ? -9.851 14.130 2.929 1.00 92.38 103 SER A CA 1
ATOM 793 C C . SER A 1 103 ? -8.510 14.788 2.681 1.00 92.38 103 SER A C 1
ATOM 795 O O . SER A 1 103 ? -8.234 15.874 3.187 1.00 92.38 103 SER A O 1
ATOM 797 N N . ILE A 1 104 ? -7.675 14.109 1.903 1.00 91.12 104 ILE A N 1
ATOM 798 C CA . ILE A 1 104 ? -6.393 14.625 1.442 1.00 91.12 104 ILE A CA 1
ATOM 799 C C . ILE A 1 104 ? -6.430 14.604 -0.080 1.00 91.12 104 ILE A C 1
ATOM 801 O O . ILE A 1 104 ? -6.447 13.532 -0.691 1.00 91.12 104 ILE A O 1
ATOM 805 N N . ASP A 1 105 ? -6.468 15.801 -0.657 1.00 91.69 105 ASP A N 1
ATOM 806 C CA . ASP A 1 105 ? -6.248 16.045 -2.080 1.00 91.69 105 ASP A CA 1
ATOM 807 C C . ASP A 1 105 ? -4.742 16.122 -2.380 1.00 91.69 105 ASP A C 1
ATOM 809 O O . ASP A 1 105 ? -3.943 16.392 -1.481 1.00 91.69 105 ASP A O 1
ATOM 813 N N . ASP A 1 106 ? -4.363 15.846 -3.632 1.00 91.56 106 ASP A N 1
ATOM 814 C CA . ASP A 1 106 ? -2.967 15.789 -4.105 1.00 91.56 106 ASP A CA 1
ATOM 815 C C . ASP A 1 106 ? -2.063 14.908 -3.215 1.00 91.56 106 ASP A C 1
ATOM 817 O O . ASP A 1 106 ? -0.944 15.256 -2.812 1.00 91.56 106 ASP A O 1
ATOM 821 N N . LEU A 1 107 ? -2.589 13.727 -2.875 1.00 90.00 107 LEU A N 1
ATOM 822 C CA . LEU A 1 107 ? -1.925 12.752 -2.018 1.00 90.00 107 LEU A CA 1
ATOM 823 C C . LEU A 1 107 ? -0.620 12.235 -2.635 1.00 90.00 107 LEU A C 1
ATOM 825 O O . LEU A 1 107 ? 0.323 11.936 -1.903 1.00 90.00 107 LEU A O 1
ATOM 829 N N . ASP A 1 108 ? -0.550 12.159 -3.957 1.00 90.12 108 ASP A N 1
ATOM 830 C CA . ASP A 1 108 ? 0.644 11.820 -4.725 1.00 90.12 108 ASP A CA 1
ATOM 831 C C . ASP A 1 108 ? 1.812 12.756 -4.392 1.00 90.12 108 ASP A C 1
ATOM 833 O O . ASP A 1 108 ? 2.898 12.297 -4.020 1.00 90.12 108 ASP A O 1
ATOM 837 N N . VAL A 1 109 ? 1.572 14.069 -4.438 1.00 91.00 109 VAL A N 1
ATOM 838 C CA . VAL A 1 109 ? 2.560 15.101 -4.104 1.00 91.00 109 VAL A CA 1
ATOM 839 C C . VAL A 1 109 ? 2.925 15.019 -2.627 1.00 91.00 109 VAL A C 1
ATOM 841 O O . VAL A 1 109 ? 4.109 15.001 -2.279 1.00 91.00 109 VAL A O 1
ATOM 844 N N . PHE A 1 110 ? 1.924 14.916 -1.752 1.00 90.19 110 PHE A N 1
ATOM 845 C CA . PHE A 1 110 ? 2.140 14.842 -0.311 1.00 90.19 110 PHE A CA 1
ATOM 846 C C . PHE A 1 110 ? 2.983 13.625 0.096 1.00 90.19 110 PHE A C 1
ATOM 848 O O . PHE A 1 110 ? 3.926 13.752 0.879 1.00 90.19 110 PHE A O 1
ATOM 855 N N . GLN A 1 111 ? 2.689 12.443 -0.444 1.00 89.12 111 GLN A N 1
ATOM 856 C CA . GLN A 1 111 ? 3.430 11.220 -0.134 1.00 89.12 111 GLN A CA 1
ATOM 857 C C . GLN A 1 111 ? 4.847 11.255 -0.708 1.00 89.12 111 GLN A C 1
ATOM 859 O O . GLN A 1 111 ? 5.790 10.870 -0.015 1.00 89.12 111 GLN A O 1
ATOM 864 N N . CYS A 1 112 ? 5.025 11.771 -1.928 1.00 88.69 112 CYS A N 1
ATOM 865 C CA . CYS A 1 112 ? 6.356 11.961 -2.505 1.00 88.69 112 CYS A CA 1
ATOM 866 C C . CYS A 1 112 ? 7.197 12.942 -1.679 1.00 88.69 112 CYS A C 1
ATOM 868 O O . CYS A 1 112 ? 8.387 12.704 -1.467 1.00 88.69 112 CYS A O 1
ATOM 870 N N . TYR A 1 113 ? 6.581 14.009 -1.162 1.00 89.75 113 TYR A N 1
ATOM 871 C CA . TYR A 1 113 ? 7.230 14.931 -0.236 1.00 89.75 113 TYR A CA 1
ATOM 872 C C . TYR A 1 113 ? 7.602 14.238 1.080 1.00 89.75 113 TYR A C 1
ATOM 874 O O . TYR A 1 113 ? 8.741 14.345 1.529 1.00 89.75 113 TYR A O 1
ATOM 882 N N . MET A 1 114 ? 6.689 13.465 1.672 1.00 87.75 114 MET A N 1
ATOM 883 C CA . MET A 1 114 ? 6.949 12.705 2.900 1.00 87.75 114 MET A CA 1
ATOM 884 C C . MET A 1 114 ? 8.087 11.691 2.749 1.00 87.75 114 MET A C 1
ATOM 886 O O . MET A 1 114 ? 8.850 11.470 3.689 1.00 87.75 114 MET A O 1
ATOM 890 N N . ASP A 1 115 ? 8.261 11.107 1.566 1.00 86.94 115 ASP A N 1
ATOM 891 C CA . ASP A 1 115 ? 9.370 10.194 1.303 1.00 86.94 115 ASP A CA 1
ATOM 892 C C . ASP A 1 115 ? 10.742 10.885 1.335 1.00 86.94 115 ASP A C 1
ATOM 894 O O . ASP A 1 115 ? 11.742 10.217 1.608 1.00 86.94 115 ASP A O 1
ATOM 898 N N . LEU A 1 116 ? 10.823 12.206 1.116 1.00 87.19 116 LEU A N 1
ATOM 899 C CA . LEU A 1 116 ? 12.073 12.965 1.265 1.00 87.19 116 LEU A CA 1
ATOM 900 C C . LEU A 1 116 ? 12.580 12.972 2.710 1.00 87.19 116 LEU A C 1
ATOM 902 O O . LEU A 1 116 ? 13.789 13.019 2.924 1.00 87.19 116 LEU A O 1
ATOM 906 N N . TRP A 1 117 ? 11.671 12.862 3.679 1.00 89.56 117 TRP A N 1
ATOM 907 C CA . TRP A 1 117 ? 11.977 12.867 5.110 1.00 89.56 117 TRP A CA 1
ATOM 908 C C . TRP A 1 117 ? 12.324 11.484 5.670 1.00 89.56 117 TRP A C 1
ATOM 910 O O . TRP A 1 117 ? 12.700 11.369 6.834 1.00 89.56 117 TRP A O 1
ATOM 920 N N . LYS A 1 118 ? 12.216 10.426 4.860 1.00 86.88 118 LYS A N 1
ATOM 921 C CA . LYS A 1 118 ? 12.582 9.070 5.275 1.00 86.88 118 LYS A CA 1
ATOM 922 C C . LYS A 1 118 ? 14.092 8.881 5.300 1.00 86.88 118 LYS A C 1
ATOM 924 O O . LYS A 1 118 ? 14.816 9.317 4.401 1.00 86.88 118 LYS A O 1
ATOM 929 N N . SER A 1 119 ? 14.561 8.124 6.285 1.00 89.44 119 SER A N 1
ATOM 930 C CA . SER A 1 119 ? 15.950 7.678 6.346 1.00 89.44 119 SER A CA 1
ATOM 931 C C . SER A 1 119 ? 16.296 6.749 5.174 1.00 89.44 119 SER A C 1
ATOM 933 O O . SER A 1 119 ? 15.428 6.115 4.566 1.00 89.44 119 SER A O 1
ATOM 935 N N . LYS A 1 120 ? 17.593 6.612 4.870 1.00 86.75 120 LYS A N 1
ATOM 936 C CA . LYS A 1 120 ? 18.071 5.714 3.800 1.00 86.75 120 LYS A CA 1
ATOM 937 C C . LYS A 1 120 ? 17.582 4.273 3.993 1.00 86.75 120 LYS A C 1
ATOM 939 O O . LYS A 1 120 ? 17.152 3.649 3.028 1.00 86.75 120 LYS A O 1
ATOM 944 N N . ASN A 1 121 ? 17.581 3.794 5.239 1.00 86.31 121 ASN A N 1
ATOM 945 C CA . ASN A 1 121 ? 17.147 2.439 5.585 1.00 86.31 121 ASN A CA 1
ATOM 946 C C . ASN A 1 121 ? 15.631 2.251 5.419 1.00 86.31 121 ASN A C 1
ATOM 948 O O . ASN A 1 121 ? 15.173 1.201 4.972 1.00 86.31 121 ASN A O 1
ATOM 952 N N . GLU A 1 122 ? 14.830 3.262 5.759 1.00 85.69 122 GLU A N 1
ATOM 953 C CA . GLU A 1 122 ? 13.378 3.204 5.558 1.00 85.69 122 GLU A CA 1
ATOM 954 C C . GLU A 1 122 ? 13.021 3.209 4.073 1.00 85.69 122 GLU A C 1
ATOM 956 O O . GLU A 1 122 ? 12.143 2.455 3.657 1.00 85.69 122 GLU A O 1
ATOM 961 N N . ARG A 1 123 ? 13.726 4.006 3.259 1.00 85.00 123 ARG A N 1
ATOM 962 C CA . ARG A 1 123 ? 13.531 4.024 1.801 1.00 85.00 123 ARG A CA 1
ATOM 963 C C . ARG A 1 123 ? 13.927 2.694 1.168 1.00 85.00 123 ARG A C 1
ATOM 965 O O . ARG A 1 123 ? 13.143 2.160 0.392 1.00 85.00 123 ARG A O 1
ATOM 972 N N . SER A 1 124 ? 15.060 2.102 1.557 1.00 81.94 124 SER A N 1
ATOM 973 C CA . SER A 1 124 ? 15.470 0.789 1.038 1.00 81.94 124 SER A CA 1
ATOM 974 C C . SER A 1 124 ? 14.514 -0.340 1.432 1.00 81.94 124 SER A C 1
ATOM 976 O O . SER A 1 124 ? 14.374 -1.304 0.690 1.00 81.94 124 SER A O 1
ATOM 978 N N . ASN A 1 125 ? 13.825 -0.226 2.571 1.00 83.38 125 ASN A N 1
ATOM 979 C CA . ASN A 1 125 ? 12.830 -1.211 3.007 1.00 83.38 125 ASN A CA 1
ATOM 980 C C . ASN A 1 125 ? 11.434 -0.979 2.399 1.00 83.38 125 ASN A C 1
ATOM 982 O O . ASN A 1 125 ? 10.560 -1.840 2.515 1.00 83.38 125 ASN A O 1
ATOM 986 N N . ALA A 1 126 ? 11.202 0.159 1.743 1.00 84.81 126 ALA A N 1
ATOM 987 C CA . ALA A 1 126 ? 9.908 0.525 1.173 1.00 84.81 126 ALA A CA 1
ATOM 988 C C . ALA A 1 126 ? 9.729 0.096 -0.296 1.00 84.81 126 ALA A C 1
ATOM 990 O O . ALA A 1 126 ? 8.794 0.540 -0.957 1.00 84.81 126 ALA A O 1
ATOM 991 N N . GLN A 1 127 ? 10.558 -0.824 -0.792 1.00 82.19 127 GLN A N 1
ATOM 992 C CA . GLN A 1 127 ? 10.477 -1.347 -2.163 1.00 82.19 127 GLN A CA 1
ATOM 993 C C . GLN A 1 127 ? 9.122 -1.990 -2.477 1.00 82.19 127 GLN A C 1
ATOM 995 O O . GLN A 1 127 ? 8.557 -1.768 -3.541 1.00 82.19 127 GLN A O 1
ATOM 1000 N N . TYR A 1 128 ? 8.537 -2.708 -1.514 1.00 82.56 128 TYR A N 1
ATOM 1001 C CA . TYR A 1 128 ? 7.203 -3.307 -1.663 1.00 82.56 128 TYR A CA 1
ATOM 1002 C C . TYR A 1 128 ? 6.073 -2.251 -1.719 1.00 82.56 128 TYR A C 1
ATOM 1004 O O . TYR A 1 128 ? 4.971 -2.528 -2.187 1.00 82.56 128 TYR A O 1
ATOM 1012 N N . GLN A 1 129 ? 6.357 -1.012 -1.298 1.00 86.56 129 GLN A N 1
ATOM 1013 C CA . GLN A 1 129 ? 5.479 0.154 -1.478 1.00 86.56 129 GLN A CA 1
ATOM 1014 C C . GLN A 1 129 ? 5.725 0.865 -2.817 1.00 86.56 129 GLN A C 1
ATOM 1016 O O . GLN A 1 129 ? 5.185 1.944 -3.041 1.00 86.56 129 GLN A O 1
ATOM 1021 N N . GLY A 1 130 ? 6.555 0.289 -3.691 1.00 83.62 130 GLY A N 1
ATOM 1022 C CA . GLY A 1 130 ? 6.905 0.856 -4.986 1.00 83.62 130 GLY A CA 1
ATOM 1023 C C . GLY A 1 130 ? 7.864 2.040 -4.905 1.00 83.62 130 GLY A C 1
ATOM 1024 O O . GLY A 1 130 ? 7.816 2.863 -5.807 1.00 83.62 130 GLY A O 1
ATOM 1025 N N . ILE A 1 131 ? 8.673 2.154 -3.838 1.00 86.25 131 ILE A N 1
ATOM 1026 C CA . ILE A 1 131 ? 9.745 3.156 -3.726 1.00 86.25 131 ILE A CA 1
ATOM 1027 C C . ILE A 1 131 ? 11.054 2.548 -4.205 1.00 86.25 131 ILE A C 1
ATOM 1029 O O . ILE A 1 131 ? 11.528 1.553 -3.653 1.00 86.25 131 ILE A O 1
ATOM 1033 N N . ASP A 1 132 ? 11.670 3.210 -5.171 1.00 82.62 132 ASP A N 1
ATOM 1034 C CA . ASP A 1 132 ? 12.944 2.826 -5.734 1.00 82.62 132 ASP A CA 1
ATOM 1035 C C . ASP A 1 132 ? 14.055 3.799 -5.364 1.00 82.62 132 ASP A C 1
ATOM 1037 O O . ASP A 1 132 ? 14.124 4.939 -5.827 1.00 82.62 132 ASP A O 1
ATOM 1041 N N . SER A 1 133 ? 14.955 3.316 -4.512 1.00 77.12 133 SER A N 1
ATOM 1042 C CA . SER A 1 133 ? 16.150 4.047 -4.100 1.00 77.12 133 SER A CA 1
ATOM 1043 C C . SER A 1 133 ? 17.342 3.859 -5.043 1.00 77.12 133 SER A C 1
ATOM 1045 O O . SER A 1 133 ? 18.406 4.425 -4.789 1.00 77.12 133 SER A O 1
ATOM 1047 N N . SER A 1 134 ? 17.222 3.031 -6.083 1.00 73.19 134 SER A N 1
ATOM 1048 C CA . SER A 1 134 ? 18.315 2.789 -7.015 1.00 73.19 134 SER A CA 1
ATOM 1049 C C . SER A 1 134 ? 18.452 3.954 -7.999 1.00 73.19 134 SER A C 1
ATOM 1051 O O . SER A 1 134 ? 17.503 4.408 -8.635 1.00 73.19 134 SER A O 1
ATOM 1053 N N . ALA A 1 135 ? 19.657 4.515 -8.087 1.00 66.94 135 ALA A N 1
ATOM 1054 C CA . ALA A 1 135 ? 19.915 5.614 -9.003 1.00 66.94 135 ALA A CA 1
ATOM 1055 C C . ALA A 1 135 ? 20.027 5.068 -10.434 1.00 66.94 135 ALA A C 1
ATOM 1057 O O . ALA A 1 135 ? 20.937 4.290 -10.715 1.00 66.94 135 ALA A O 1
ATOM 1058 N N . LYS A 1 136 ? 19.146 5.528 -11.334 1.00 64.25 136 LYS A N 1
ATOM 1059 C CA . LYS A 1 136 ? 19.179 5.248 -12.786 1.00 64.25 136 LYS A CA 1
ATOM 1060 C C . LYS A 1 136 ? 19.043 3.766 -13.169 1.00 64.25 136 LYS A C 1
ATOM 1062 O O . LYS A 1 136 ? 19.571 3.358 -14.201 1.00 64.25 136 LYS A O 1
ATOM 1067 N N . LYS A 1 137 ? 18.365 2.963 -12.350 1.00 69.12 137 LYS A N 1
ATOM 1068 C CA . LYS A 1 137 ? 18.116 1.548 -12.632 1.00 69.12 137 LYS A CA 1
ATOM 1069 C C . LYS A 1 137 ? 16.617 1.297 -12.613 1.00 69.12 137 LYS A C 1
ATOM 1071 O O . LYS A 1 137 ? 15.943 1.698 -11.676 1.00 69.12 137 LYS A O 1
ATOM 1076 N N . ASN A 1 138 ? 16.101 0.625 -13.633 1.00 73.31 138 ASN A N 1
ATOM 1077 C CA . ASN A 1 138 ? 14.672 0.350 -13.769 1.00 73.31 138 ASN A CA 1
ATOM 1078 C C . ASN A 1 138 ? 14.275 -0.911 -12.982 1.00 73.31 138 ASN A C 1
ATOM 1080 O O . ASN A 1 138 ? 13.721 -1.860 -13.537 1.00 73.31 138 ASN A O 1
ATOM 1084 N N . VAL A 1 139 ? 14.604 -0.980 -11.691 1.00 77.12 139 VAL A N 1
ATOM 1085 C CA . VAL A 1 139 ? 14.367 -2.201 -10.898 1.00 77.12 139 VAL A CA 1
ATOM 1086 C C . VAL A 1 139 ? 12.892 -2.387 -10.531 1.00 77.12 139 VAL A C 1
ATOM 1088 O O . VAL A 1 139 ? 12.463 -3.512 -10.290 1.00 77.12 139 VAL A O 1
ATOM 1091 N N . THR A 1 140 ? 12.085 -1.321 -10.542 1.00 76.56 140 THR A N 1
ATOM 1092 C CA . THR A 1 140 ? 10.619 -1.389 -10.366 1.00 76.56 140 THR A CA 1
ATOM 1093 C C . THR A 1 140 ? 9.912 -2.094 -11.516 1.00 76.56 140 THR A C 1
ATOM 1095 O O . THR A 1 140 ? 8.814 -2.614 -11.323 1.00 76.56 140 THR A O 1
ATOM 1098 N N . LEU A 1 141 ? 10.549 -2.173 -12.686 1.00 77.69 141 LEU A N 1
ATOM 1099 C CA . LEU A 1 141 ? 10.035 -2.896 -13.845 1.00 77.69 141 LEU A CA 1
ATOM 1100 C C . LEU A 1 141 ? 10.172 -4.416 -13.709 1.00 77.69 141 LEU A C 1
ATOM 1102 O O . LEU A 1 141 ? 9.392 -5.141 -14.326 1.00 77.69 141 LEU A O 1
ATOM 1106 N N . LEU A 1 142 ? 11.109 -4.906 -12.885 1.00 77.50 142 LEU A N 1
ATOM 1107 C CA . LEU A 1 142 ? 11.315 -6.341 -12.648 1.00 77.50 142 LEU A CA 1
ATOM 1108 C C . LEU A 1 142 ? 10.039 -7.054 -12.179 1.00 77.50 142 LEU A C 1
ATOM 1110 O O . LEU A 1 142 ? 9.639 -8.017 -12.832 1.00 77.50 142 LEU A O 1
ATOM 1114 N N . PRO A 1 143 ? 9.376 -6.625 -11.081 1.00 73.81 143 PRO A N 1
ATOM 1115 C CA . PRO A 1 143 ? 8.146 -7.269 -10.630 1.00 73.81 143 PRO A CA 1
ATOM 1116 C C . PRO A 1 143 ? 7.001 -7.113 -11.635 1.00 73.81 143 PRO A C 1
ATOM 1118 O O . PRO A 1 143 ? 6.114 -7.957 -11.666 1.00 73.81 143 PRO A O 1
ATOM 1121 N N . ILE A 1 144 ? 7.017 -6.065 -12.462 1.00 78.06 144 ILE A N 1
ATOM 1122 C CA . ILE A 1 144 ? 5.968 -5.798 -13.454 1.00 78.06 144 ILE A CA 1
ATOM 1123 C C . ILE A 1 144 ? 6.161 -6.651 -14.723 1.00 78.06 144 ILE A C 1
ATOM 1125 O O . ILE A 1 144 ? 5.198 -6.908 -15.444 1.00 78.06 144 ILE A O 1
ATOM 1129 N N . GLY A 1 145 ? 7.376 -7.155 -14.962 1.00 73.19 145 GLY A N 1
ATOM 1130 C CA . GLY A 1 145 ? 7.710 -8.012 -16.099 1.00 73.19 145 GLY A CA 1
ATOM 1131 C C . GLY A 1 145 ? 7.982 -7.248 -17.397 1.00 73.19 145 GLY A C 1
ATOM 1132 O O . GLY A 1 145 ? 7.764 -7.799 -18.474 1.00 73.19 145 GLY A O 1
ATOM 1133 N N . ALA A 1 146 ? 8.426 -5.988 -17.318 1.00 74.19 146 ALA A N 1
ATOM 1134 C CA . ALA A 1 146 ? 8.784 -5.221 -18.513 1.00 74.19 146 ALA A CA 1
ATOM 1135 C C . ALA A 1 146 ? 10.181 -5.604 -19.042 1.00 74.19 146 ALA A C 1
ATOM 1137 O O . ALA A 1 146 ? 11.050 -6.041 -18.288 1.00 74.19 146 ALA A O 1
ATOM 1138 N N . THR A 1 147 ? 10.404 -5.419 -20.346 1.00 70.88 147 THR A N 1
ATOM 1139 C CA . THR A 1 147 ? 11.623 -5.848 -21.059 1.00 70.88 147 THR A CA 1
ATOM 1140 C C . THR A 1 147 ? 12.888 -5.088 -20.661 1.00 70.88 147 THR A C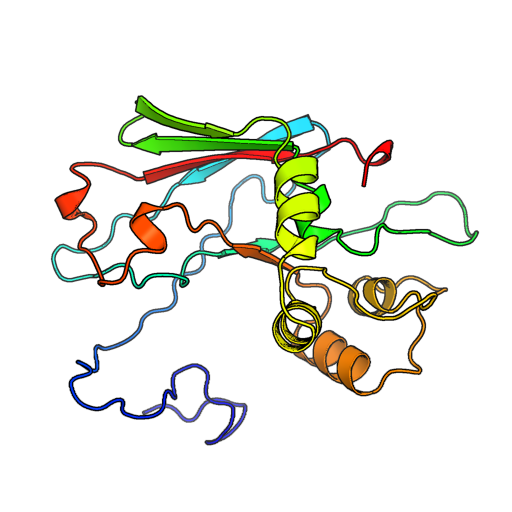 1
ATOM 1142 O O . THR A 1 147 ? 13.967 -5.667 -20.699 1.00 70.88 147 THR A O 1
ATOM 1145 N N . ASP A 1 148 ? 12.764 -3.828 -20.234 1.00 74.19 148 ASP A N 1
ATOM 1146 C CA . ASP A 1 148 ? 13.896 -2.952 -19.880 1.00 74.19 148 ASP A CA 1
ATOM 1147 C C . ASP A 1 148 ? 14.207 -2.942 -18.373 1.00 74.19 148 ASP A C 1
ATOM 1149 O O . ASP A 1 148 ? 14.726 -1.958 -17.832 1.00 74.19 148 ASP A O 1
ATOM 1153 N N . ALA A 1 149 ? 13.831 -4.008 -17.667 1.00 75.81 149 ALA A N 1
ATOM 1154 C CA . ALA A 1 149 ? 14.066 -4.136 -16.238 1.00 75.81 149 ALA A CA 1
ATOM 1155 C C . ALA A 1 149 ? 15.543 -4.435 -15.928 1.00 75.81 149 ALA A C 1
ATOM 1157 O O . ALA A 1 149 ? 16.144 -5.326 -16.523 1.00 75.81 149 ALA A O 1
ATOM 1158 N N . ASP A 1 150 ? 16.123 -3.722 -14.956 1.00 78.25 150 ASP A N 1
ATOM 1159 C CA . ASP A 1 150 ? 17.494 -3.985 -14.489 1.00 78.25 150 ASP A CA 1
ATOM 1160 C C . ASP A 1 150 ? 17.478 -5.078 -13.413 1.00 78.25 150 ASP A C 1
ATOM 1162 O O . ASP A 1 150 ? 16.978 -4.853 -12.313 1.00 78.25 150 ASP A O 1
ATOM 1166 N N . ASP A 1 151 ? 18.043 -6.251 -13.704 1.00 77.81 151 ASP A N 1
ATOM 1167 C CA . ASP A 1 151 ? 18.120 -7.381 -12.771 1.00 77.81 151 ASP A CA 1
ATOM 1168 C C . ASP A 1 151 ? 19.429 -7.448 -11.960 1.00 77.81 151 ASP A C 1
ATOM 1170 O O . ASP A 1 151 ? 19.612 -8.348 -11.133 1.00 77.81 151 ASP A O 1
ATOM 1174 N N . GLY A 1 152 ? 20.312 -6.459 -12.122 1.00 76.88 152 GLY A N 1
ATOM 1175 C CA . GLY A 1 152 ? 21.634 -6.400 -11.505 1.00 76.88 152 GLY A CA 1
ATOM 1176 C C . GLY A 1 152 ? 21.635 -6.118 -10.000 1.00 76.88 152 GLY A C 1
ATOM 1177 O O . GLY A 1 152 ? 22.697 -6.155 -9.377 1.00 76.88 152 GLY A O 1
ATOM 1178 N N . ILE A 1 153 ? 20.480 -5.836 -9.380 1.00 79.62 153 ILE A N 1
ATOM 1179 C CA . ILE A 1 153 ? 20.364 -5.715 -7.918 1.00 79.62 153 ILE A CA 1
ATOM 1180 C C . ILE A 1 153 ? 19.739 -6.985 -7.329 1.00 79.62 153 ILE A C 1
ATOM 1182 O O . ILE A 1 153 ? 18.518 -7.140 -7.287 1.00 79.62 153 ILE A O 1
ATOM 1186 N N . PHE A 1 154 ? 20.584 -7.861 -6.775 1.00 79.06 154 PHE A N 1
ATOM 1187 C CA . PHE A 1 154 ? 20.167 -9.138 -6.174 1.00 79.06 154 PHE A CA 1
ATOM 1188 C C . PHE A 1 154 ? 19.047 -9.005 -5.132 1.00 79.06 154 PHE A C 1
ATOM 1190 O O . PHE A 1 154 ? 18.139 -9.834 -5.097 1.00 79.06 154 PHE A O 1
ATOM 1197 N N . ALA A 1 155 ? 19.082 -7.959 -4.299 1.00 75.38 155 ALA A N 1
ATOM 1198 C CA . ALA A 1 155 ? 18.052 -7.721 -3.287 1.00 75.38 155 ALA A CA 1
ATOM 1199 C C . ALA A 1 155 ? 16.668 -7.467 -3.913 1.00 75.38 155 ALA A C 1
ATOM 1201 O O . ALA A 1 155 ? 15.685 -8.067 -3.479 1.00 75.38 155 ALA A O 1
ATOM 1202 N N . TYR A 1 156 ? 16.597 -6.652 -4.973 1.00 75.50 156 TYR A N 1
ATOM 1203 C CA . TYR A 1 156 ? 15.346 -6.405 -5.696 1.00 75.50 156 TYR A CA 1
ATOM 1204 C C . TYR A 1 156 ? 14.862 -7.653 -6.421 1.00 75.50 156 TYR A C 1
ATOM 1206 O O . TYR A 1 156 ? 13.675 -7.956 -6.373 1.00 75.50 156 TYR A O 1
ATOM 1214 N N . LYS A 1 157 ? 15.770 -8.422 -7.030 1.00 80.12 157 LYS A N 1
ATOM 1215 C CA . LYS A 1 157 ? 15.430 -9.693 -7.682 1.00 80.12 157 LYS A CA 1
ATOM 1216 C C . LYS A 1 157 ? 14.803 -10.686 -6.701 1.00 80.12 157 LYS A C 1
ATOM 1218 O O . LYS A 1 157 ? 13.803 -11.321 -7.024 1.00 80.12 157 LYS A O 1
ATOM 1223 N N . ALA A 1 158 ? 15.334 -10.777 -5.481 1.00 79.62 158 ALA A N 1
ATOM 1224 C CA . ALA A 1 158 ? 14.763 -11.614 -4.427 1.00 79.62 158 ALA A CA 1
ATOM 1225 C C . ALA A 1 158 ? 13.371 -11.131 -3.980 1.00 79.62 158 ALA A C 1
ATOM 1227 O O . ALA A 1 158 ? 12.486 -11.950 -3.737 1.00 79.62 158 ALA A O 1
ATOM 1228 N N . ILE A 1 159 ? 13.158 -9.815 -3.898 1.00 78.12 159 ILE A N 1
ATOM 1229 C CA . ILE A 1 159 ? 11.862 -9.220 -3.540 1.00 78.12 159 ILE A CA 1
ATOM 1230 C C . ILE A 1 159 ? 10.837 -9.434 -4.657 1.00 78.12 159 ILE A C 1
ATOM 1232 O O . ILE A 1 159 ? 9.727 -9.878 -4.372 1.00 78.12 159 ILE A O 1
ATOM 1236 N N . ALA A 1 160 ? 11.217 -9.214 -5.915 1.00 80.31 160 ALA A N 1
ATOM 1237 C CA . ALA A 1 160 ? 10.380 -9.498 -7.075 1.00 80.31 160 ALA A CA 1
ATOM 1238 C C . ALA A 1 160 ? 10.018 -10.988 -7.152 1.00 80.31 160 ALA A C 1
ATOM 1240 O O . ALA A 1 160 ? 8.870 -11.317 -7.404 1.00 80.31 160 ALA A O 1
ATOM 1241 N N . TYR A 1 161 ? 10.942 -11.901 -6.843 1.00 81.00 161 TYR A N 1
ATOM 1242 C CA . TYR A 1 161 ? 10.633 -13.332 -6.763 1.00 81.00 161 TYR A CA 1
ATOM 1243 C C . TYR A 1 161 ? 9.675 -13.675 -5.607 1.00 81.00 161 TYR A C 1
ATOM 1245 O O . TYR A 1 161 ? 8.790 -14.514 -5.750 1.00 81.00 161 TYR A O 1
ATOM 1253 N N . ALA A 1 162 ? 9.839 -13.035 -4.446 1.00 79.69 162 ALA A N 1
ATOM 1254 C CA . ALA A 1 162 ? 9.016 -13.314 -3.271 1.00 79.69 162 ALA A CA 1
ATOM 1255 C C . ALA A 1 162 ? 7.582 -12.775 -3.395 1.00 79.69 162 ALA A C 1
ATOM 1257 O O . ALA A 1 162 ? 6.641 -13.416 -2.925 1.00 79.69 162 ALA A O 1
ATOM 1258 N N . TYR A 1 163 ? 7.418 -11.595 -3.997 1.00 75.75 163 TYR A N 1
ATOM 1259 C CA . TYR A 1 163 ? 6.140 -10.883 -4.059 1.00 75.75 163 TYR A CA 1
ATOM 1260 C C . TYR A 1 163 ? 5.526 -10.825 -5.463 1.00 75.75 163 TYR A C 1
ATOM 1262 O O . TYR A 1 163 ? 4.369 -10.422 -5.590 1.00 75.75 163 TYR A O 1
ATOM 1270 N N . ASN A 1 164 ? 6.245 -11.268 -6.500 1.00 83.69 164 ASN A N 1
ATOM 1271 C CA . ASN A 1 164 ? 5.876 -11.121 -7.909 1.00 83.69 164 ASN A CA 1
ATOM 1272 C C . ASN A 1 164 ? 5.510 -9.660 -8.224 1.00 83.69 164 ASN A C 1
ATOM 1274 O O . ASN A 1 164 ? 6.162 -8.728 -7.759 1.00 83.69 164 ASN A O 1
ATOM 1278 N N . ASN A 1 165 ? 4.429 -9.457 -8.971 1.00 84.62 165 ASN A N 1
ATOM 1279 C CA . ASN A 1 165 ? 3.880 -8.156 -9.323 1.00 84.62 165 ASN A CA 1
ATOM 1280 C C . ASN A 1 165 ? 2.884 -7.649 -8.269 1.00 84.62 165 ASN A C 1
ATOM 1282 O O . ASN A 1 165 ? 1.722 -7.367 -8.571 1.00 84.62 165 ASN A O 1
ATOM 1286 N N . ARG A 1 166 ? 3.274 -7.643 -6.996 1.00 87.00 166 ARG A N 1
ATOM 1287 C CA . ARG A 1 166 ? 2.407 -7.156 -5.922 1.00 87.00 166 ARG A CA 1
ATOM 1288 C C . ARG A 1 166 ? 3.045 -5.942 -5.271 1.00 87.00 166 ARG A C 1
ATOM 1290 O O . ARG A 1 166 ? 4.190 -5.989 -4.838 1.00 87.00 166 ARG A O 1
ATOM 1297 N N . PHE A 1 167 ? 2.266 -4.877 -5.184 1.00 87.81 167 PHE A N 1
ATOM 1298 C CA . PHE A 1 167 ? 2.595 -3.647 -4.480 1.00 87.81 167 PHE A CA 1
ATOM 1299 C C . PHE A 1 167 ? 1.545 -3.390 -3.409 1.00 87.81 167 PHE A C 1
ATOM 1301 O O . PHE A 1 167 ? 0.458 -3.977 -3.440 1.00 87.81 167 PHE A O 1
ATOM 1308 N N . PHE A 1 168 ? 1.851 -2.510 -2.456 1.00 88.38 168 PHE A N 1
ATOM 1309 C CA . PHE A 1 168 ? 0.843 -2.060 -1.507 1.00 88.38 168 PHE A CA 1
ATOM 1310 C C . PHE A 1 168 ? 0.924 -0.575 -1.157 1.00 88.38 168 PHE A C 1
ATOM 1312 O O . PHE A 1 168 ? 2.003 0.011 -1.077 1.00 88.38 168 PHE A O 1
ATOM 1319 N N . ILE A 1 169 ? -0.240 -0.004 -0.857 1.00 88.69 169 ILE A N 1
ATOM 1320 C CA . ILE A 1 169 ? -0.399 1.314 -0.243 1.00 88.69 169 ILE A CA 1
ATOM 1321 C C . ILE A 1 169 ? -0.816 1.107 1.222 1.00 88.69 169 ILE A C 1
ATOM 1323 O O . ILE A 1 169 ? -1.796 0.401 1.475 1.00 88.69 169 ILE A O 1
ATOM 1327 N N . PRO A 1 170 ? -0.092 1.669 2.206 1.00 86.62 170 PRO A N 1
ATOM 1328 C CA . PRO A 1 170 ? -0.555 1.677 3.591 1.00 86.62 170 PRO A CA 1
ATOM 1329 C C . PRO A 1 170 ? -1.778 2.597 3.721 1.00 86.62 170 PRO A C 1
ATOM 1331 O O . PRO A 1 170 ? -1.736 3.735 3.262 1.00 86.62 170 PRO A O 1
ATOM 1334 N N . LEU A 1 171 ? -2.855 2.119 4.352 1.00 83.94 171 LEU A N 1
ATOM 1335 C CA . LEU A 1 171 ? -4.079 2.909 4.591 1.00 83.94 171 LEU A CA 1
ATOM 1336 C C . LEU A 1 171 ? -4.129 3.489 6.015 1.00 83.94 171 LEU A C 1
ATOM 1338 O O . LEU A 1 171 ? -5.195 3.817 6.544 1.00 83.94 171 LEU A O 1
ATOM 1342 N N . ASP A 1 172 ? -2.968 3.601 6.654 1.00 76.50 172 ASP A N 1
ATOM 1343 C CA . ASP A 1 172 ? -2.850 4.095 8.017 1.00 76.50 172 ASP A CA 1
ATOM 1344 C C . ASP A 1 172 ? -3.043 5.617 8.059 1.00 76.50 172 ASP A C 1
ATOM 1346 O O . ASP A 1 172 ? -2.225 6.381 7.544 1.00 76.50 172 ASP A O 1
ATOM 1350 N N . PHE A 1 173 ? -4.111 6.072 8.713 1.00 74.75 173 PHE A N 1
ATOM 1351 C CA . PHE A 1 173 ? -4.289 7.480 9.080 1.00 74.75 173 PHE A CA 1
ATOM 1352 C C . PHE A 1 173 ? -3.919 7.698 10.549 1.00 74.75 173 PHE A C 1
ATOM 1354 O O . PHE A 1 173 ? -3.622 6.749 11.266 1.00 74.75 173 PHE A O 1
ATOM 1361 N N . LYS A 1 174 ? -3.902 8.949 11.021 1.00 67.69 174 LYS A N 1
ATOM 1362 C CA . LYS A 1 174 ? -3.343 9.330 12.337 1.00 67.69 174 LYS A CA 1
ATOM 1363 C C . LYS A 1 174 ? -3.811 8.443 13.508 1.00 67.69 174 LYS A C 1
ATOM 1365 O O . LYS A 1 174 ? -2.998 8.117 14.370 1.00 67.69 174 LYS A O 1
ATOM 1370 N N . LEU A 1 175 ? -5.069 7.992 13.494 1.00 65.56 175 LEU A N 1
ATOM 1371 C CA . LEU A 1 175 ? -5.619 7.054 14.482 1.00 65.56 175 LEU A CA 1
ATOM 1372 C C . LEU A 1 175 ? -4.939 5.670 14.434 1.00 65.56 175 LEU A C 1
ATOM 1374 O O . LEU A 1 175 ? -4.582 5.117 15.468 1.00 65.56 175 LEU A O 1
ATOM 1378 N N . LEU A 1 176 ? -4.686 5.148 13.232 1.00 65.56 176 LEU A N 1
ATOM 1379 C CA . LEU A 1 176 ? -4.000 3.876 12.981 1.00 65.56 176 LEU A CA 1
ATOM 1380 C C . LEU A 1 176 ? -2.480 3.945 13.188 1.00 65.56 176 LEU A C 1
ATOM 1382 O O . LEU A 1 176 ? -1.818 2.920 13.082 1.00 65.56 176 LEU A O 1
ATOM 1386 N N . LYS A 1 177 ? -1.913 5.127 13.466 1.00 66.19 177 LYS A N 1
ATOM 1387 C CA . LYS A 1 177 ? -0.461 5.330 13.624 1.00 66.19 177 LYS A CA 1
ATOM 1388 C C . LYS A 1 177 ? -0.028 5.541 15.084 1.00 66.19 177 LYS A C 1
ATOM 1390 O O . LYS A 1 177 ? 1.126 5.303 15.422 1.00 66.19 177 LYS A O 1
ATOM 1395 N N . SER A 1 178 ? -0.942 5.964 15.962 1.00 58.53 178 SER A N 1
ATOM 1396 C CA . SER A 1 178 ? -0.631 6.579 17.266 1.00 58.53 178 SER A CA 1
ATOM 1397 C C . SER A 1 178 ? -0.697 5.638 18.492 1.00 58.53 178 SER A C 1
ATOM 1399 O O . SER A 1 178 ? -1.075 6.051 19.582 1.00 58.53 178 SER A O 1
ATOM 1401 N N . HIS A 1 179 ? -0.195 4.407 18.366 1.00 60.84 179 HIS A N 1
ATOM 1402 C CA . HIS A 1 179 ? 0.408 3.652 19.490 1.00 60.84 179 HIS A CA 1
ATOM 1403 C C . HIS A 1 179 ? -0.428 2.688 20.355 1.00 60.84 179 HIS A C 1
ATOM 1405 O O . HIS A 1 179 ? 0.157 2.106 21.266 1.00 60.84 179 HIS A O 1
ATOM 1411 N N . MET A 1 180 ? -1.693 2.371 20.059 1.00 71.69 180 MET A N 1
ATOM 1412 C CA . MET A 1 180 ? -2.354 1.215 20.699 1.00 71.69 180 MET A CA 1
ATOM 1413 C C . MET A 1 180 ? -3.289 0.462 19.746 1.00 71.69 180 MET A C 1
ATOM 1415 O O . MET A 1 180 ? -3.968 1.093 18.936 1.00 71.69 180 MET A O 1
ATOM 1419 N N . PRO A 1 181 ? -3.342 -0.882 19.827 1.00 76.25 181 PRO A N 1
ATOM 1420 C CA . PRO A 1 181 ? -4.422 -1.651 19.225 1.00 76.25 181 PRO A CA 1
ATOM 1421 C C . PRO A 1 181 ? -5.779 -1.131 19.723 1.00 76.25 181 PRO A C 1
ATOM 1423 O O . PRO A 1 181 ? -5.949 -0.942 20.926 1.00 76.25 181 PRO A O 1
ATOM 1426 N N . PHE A 1 182 ? -6.734 -0.901 18.822 1.00 76.94 182 PHE A N 1
ATOM 1427 C CA . PHE A 1 182 ? -8.062 -0.390 19.179 1.00 76.94 182 PHE A CA 1
ATOM 1428 C C . PHE A 1 182 ? -9.177 -1.286 18.630 1.00 76.94 182 PHE A C 1
ATOM 1430 O O . PHE A 1 182 ? -9.042 -1.921 17.580 1.00 76.94 182 PHE A O 1
ATOM 1437 N N . TYR A 1 183 ? -10.278 -1.362 19.374 1.00 77.56 183 TYR A N 1
ATOM 1438 C CA . TYR A 1 183 ? -11.463 -2.109 18.964 1.00 77.56 183 TYR A CA 1
ATOM 1439 C C . TYR A 1 183 ? -12.223 -1.327 17.901 1.00 77.56 183 TYR A C 1
ATOM 1441 O O . TYR A 1 183 ? -12.409 -0.118 18.037 1.00 77.56 183 TYR A O 1
ATOM 1449 N N . GLN A 1 184 ? -12.735 -2.007 16.876 1.00 75.44 184 GLN A N 1
ATOM 1450 C CA . GLN A 1 184 ? -13.591 -1.347 15.887 1.00 75.44 184 GLN A CA 1
ATOM 1451 C C . GLN A 1 184 ? -14.863 -0.769 16.521 1.00 75.44 184 GLN A C 1
ATOM 1453 O O . GLN A 1 184 ? -15.341 0.267 16.074 1.00 75.44 184 GLN A O 1
ATOM 1458 N N . SER A 1 185 ? -15.369 -1.375 17.601 1.00 73.62 185 SER A N 1
ATOM 1459 C CA . SER A 1 185 ? -16.493 -0.829 18.371 1.00 73.62 185 SER A CA 1
ATOM 1460 C C . SER A 1 185 ? -16.233 0.588 18.895 1.00 73.62 185 SER A C 1
ATOM 1462 O O . SER A 1 185 ? -17.179 1.356 19.041 1.00 73.62 185 SER A O 1
ATOM 1464 N N . ALA A 1 186 ? -14.970 0.975 19.109 1.00 73.69 186 ALA A N 1
ATOM 1465 C CA . ALA A 1 186 ? -14.609 2.332 19.514 1.00 73.69 186 ALA A CA 1
ATOM 1466 C C . ALA A 1 186 ? -14.824 3.375 18.401 1.00 73.69 186 ALA A C 1
ATOM 1468 O O . ALA A 1 186 ? -14.932 4.560 18.702 1.00 73.69 186 ALA A O 1
ATOM 1469 N N . LEU A 1 187 ? -14.906 2.956 17.131 1.00 73.00 187 LEU A N 1
ATOM 1470 C CA . LEU A 1 187 ? -15.247 3.839 16.009 1.00 73.00 187 LEU A CA 1
ATOM 1471 C C . LEU A 1 187 ? -16.758 4.094 15.900 1.00 73.00 187 LEU A C 1
ATOM 1473 O O . LEU A 1 187 ? -17.165 4.948 15.118 1.00 73.00 187 LEU A O 1
ATOM 1477 N N . GLY A 1 188 ? -17.588 3.353 16.644 1.00 69.56 188 GLY A N 1
ATOM 1478 C CA . GLY A 1 188 ? -19.052 3.428 16.597 1.00 69.56 188 GLY A CA 1
ATOM 1479 C C . GLY A 1 188 ? -19.676 2.843 15.325 1.00 69.56 188 GLY A C 1
ATOM 1480 O O . GLY A 1 188 ? -20.773 2.297 15.390 1.00 69.56 188 GLY A O 1
ATOM 1481 N N . ASP A 1 189 ? -18.972 2.896 14.192 1.00 78.19 189 ASP A N 1
ATOM 1482 C CA . ASP A 1 189 ? -19.443 2.399 12.901 1.00 78.19 189 ASP A CA 1
ATOM 1483 C C . ASP A 1 189 ? -18.292 1.937 11.980 1.00 78.19 189 ASP A C 1
ATOM 1485 O O . ASP A 1 189 ? -17.116 1.891 12.357 1.00 78.19 189 ASP A O 1
ATOM 1489 N N . ARG A 1 190 ? -18.639 1.555 10.749 1.00 80.19 190 ARG A N 1
ATOM 1490 C CA . ARG A 1 190 ? -17.742 1.073 9.704 1.00 80.19 190 ARG A CA 1
ATOM 1491 C C . ARG A 1 190 ? -16.843 2.185 9.193 1.00 80.19 190 ARG A C 1
ATOM 1493 O O . ARG A 1 190 ? -17.303 3.261 8.814 1.00 80.19 190 ARG A O 1
ATOM 1500 N N . LEU A 1 191 ? -15.560 1.852 9.129 1.00 84.12 191 LEU A N 1
ATOM 1501 C CA . LEU A 1 191 ? -14.542 2.636 8.454 1.00 84.12 191 LEU A CA 1
ATOM 1502 C C . LEU A 1 191 ? -14.594 2.345 6.949 1.00 84.12 191 LEU A C 1
ATOM 1504 O O . LEU A 1 191 ? -14.612 1.188 6.521 1.00 84.12 191 LEU A O 1
ATOM 1508 N N . GLU A 1 192 ? -14.591 3.396 6.147 1.00 87.69 192 GLU A N 1
ATOM 1509 C CA . GLU A 1 192 ? -14.591 3.327 4.692 1.00 87.69 192 GLU A CA 1
ATOM 1510 C C . GLU A 1 192 ? -13.504 4.251 4.140 1.00 87.69 192 GLU A C 1
ATOM 1512 O O . GLU A 1 192 ? -13.256 5.335 4.669 1.00 87.69 192 GLU A O 1
ATOM 1517 N N . TYR A 1 193 ? -12.848 3.817 3.070 1.00 88.75 193 TYR A N 1
ATOM 1518 C CA . TYR A 1 193 ? -11.893 4.626 2.326 1.00 88.75 193 TYR A CA 1
ATOM 1519 C C . TYR A 1 193 ? -12.383 4.786 0.898 1.00 88.75 193 TYR A C 1
ATOM 1521 O O . TYR A 1 193 ? -12.768 3.816 0.249 1.00 88.75 193 TYR A O 1
ATOM 1529 N N . GLU A 1 194 ? -12.304 6.001 0.389 1.00 91.06 194 GLU A N 1
ATOM 1530 C CA . GLU A 1 194 ? -12.502 6.315 -1.015 1.00 91.06 194 GLU A CA 1
ATOM 1531 C C . GLU A 1 194 ? -11.166 6.775 -1.581 1.00 91.06 194 GLU A C 1
ATOM 1533 O O . GLU A 1 194 ? -10.594 7.774 -1.145 1.00 91.06 194 GLU A O 1
ATOM 1538 N N . LEU A 1 195 ? -10.644 6.007 -2.531 1.00 90.88 195 LEU A N 1
ATOM 1539 C CA . LEU A 1 195 ? -9.365 6.265 -3.176 1.00 90.88 195 LEU A CA 1
ATOM 1540 C C . LEU A 1 195 ? -9.622 6.675 -4.615 1.00 90.88 195 LEU A C 1
ATOM 1542 O O . LEU A 1 195 ? -10.266 5.938 -5.356 1.00 90.88 195 LEU A O 1
ATOM 1546 N N . VAL A 1 196 ? -9.111 7.831 -5.016 1.00 91.56 196 VAL A N 1
ATOM 1547 C CA . VAL A 1 196 ? -9.156 8.286 -6.407 1.00 91.56 196 VAL A CA 1
ATOM 1548 C C . VAL A 1 196 ? -7.789 8.057 -7.024 1.00 91.56 196 VAL A C 1
ATOM 1550 O O . VAL A 1 196 ? -6.788 8.554 -6.503 1.00 91.56 196 VAL A O 1
ATOM 1553 N N . PHE A 1 197 ? -7.741 7.309 -8.120 1.00 90.06 197 PHE A N 1
ATOM 1554 C CA . PHE A 1 197 ? -6.494 7.019 -8.822 1.00 90.06 197 PHE A CA 1
ATOM 1555 C C . PHE A 1 197 ? -6.109 8.141 -9.788 1.00 90.06 197 PHE A C 1
ATOM 1557 O O . PHE A 1 197 ? -6.973 8.802 -10.360 1.00 90.06 197 PHE A O 1
ATOM 1564 N N . ASN A 1 198 ? -4.805 8.362 -9.941 1.00 88.94 198 ASN A N 1
ATOM 1565 C CA . ASN A 1 198 ? -4.244 9.335 -10.871 1.00 88.94 198 ASN A CA 1
ATOM 1566 C C . ASN A 1 198 ? -4.355 8.869 -12.332 1.00 88.94 198 ASN A C 1
ATOM 1568 O O . ASN A 1 198 ? -4.558 7.688 -12.619 1.00 88.94 198 ASN A O 1
ATOM 1572 N N . ASP A 1 199 ? -4.177 9.821 -13.247 1.00 85.19 199 ASP A N 1
ATOM 1573 C CA . ASP A 1 199 ? -3.998 9.552 -14.675 1.00 85.19 199 ASP A CA 1
ATOM 1574 C C . ASP A 1 199 ? -2.671 8.834 -14.936 1.00 85.19 199 ASP A C 1
ATOM 1576 O O . ASP A 1 199 ? -1.643 9.197 -14.357 1.00 85.19 199 ASP A O 1
ATOM 1580 N N . CYS A 1 200 ? -2.643 7.908 -15.896 1.00 76.12 200 CYS A N 1
ATOM 1581 C CA . CYS A 1 200 ? -1.419 7.188 -16.268 1.00 76.12 200 CYS A CA 1
ATOM 1582 C C . CYS A 1 200 ? -0.325 8.121 -16.802 1.00 76.12 200 CYS A C 1
ATOM 1584 O O . CYS A 1 200 ? 0.848 7.792 -16.731 1.00 76.12 200 CYS A O 1
ATOM 1586 N N . LYS A 1 201 ? -0.680 9.305 -17.320 1.00 75.19 201 LYS A N 1
ATOM 1587 C CA . LYS A 1 201 ? 0.301 10.311 -17.775 1.00 75.19 201 LYS A CA 1
ATOM 1588 C C . LYS A 1 201 ? 1.064 10.984 -16.630 1.00 75.19 201 LYS A C 1
ATOM 1590 O O . LYS A 1 201 ? 2.053 11.667 -16.884 1.00 75.19 201 LYS A O 1
ATOM 1595 N N . ARG A 1 202 ? 0.558 10.875 -15.400 1.00 68.94 202 ARG A N 1
ATOM 1596 C CA . ARG A 1 202 ? 1.096 11.536 -14.205 1.00 68.94 202 ARG A CA 1
ATOM 1597 C C . ARG A 1 202 ? 1.932 10.596 -13.327 1.00 68.94 202 ARG A C 1
ATOM 1599 O O . ARG A 1 202 ? 2.518 11.071 -12.357 1.00 68.94 202 ARG A O 1
ATOM 1606 N N . VAL A 1 203 ? 1.955 9.301 -13.651 1.00 59.53 203 VAL A N 1
ATOM 1607 C CA . VAL A 1 203 ? 2.479 8.186 -12.838 1.00 59.53 203 VAL A CA 1
ATOM 1608 C C . VAL A 1 203 ? 3.585 7.439 -13.574 1.00 59.53 203 VAL A C 1
ATOM 1610 O O . VAL A 1 203 ? 3.592 7.475 -14.820 1.00 59.53 203 VAL A O 1
#

Organism: Capitella teleta (NCBI:txid283909)

Sequence (203 aa):
MSLSVYGRKLNSYRRAKEPLGIKGVRQSVVITHNPCTNDENRTLLVRFLNLVANDVIVPESVKLAFTIVLKSTVISSQTIVNNIGRAIVKKTTIKISGNEVMSIDDLDVFQCYMDLWKSKNERSNAQYQGIDSSAKKNVTLLPIGATDADDGIFAYKAIAYAYNNRFFIPLDFKLLKSHMPFYQSALGDRLEYELVFNDCKRV